Protein AF-A0A1I6AS48-F1 (afdb_monomer_lite)

Sequence (332 aa):
MEIRNELRDAVAAPVKLYGGSAPRLGAAYSPAFANLLAAFILQPPPTAVSDTVTDFYHQKTDAELLYFLEHPEQYQPSLVEAARRELQRRGKAPVVNTAPYQDTTTPRHEEVPTRSWGRMIALGLGLLVLGGGSYWLQQRSEAQQAELRAREEARRRLPPPKLTEVATSAIPNYDGVVTRMVTEQLNKVPASEKANPQHLRQFRLLSKLFWRAQTQSEYLINQAYEGDPSPSFADQTLVVRQTWDAWNQAAVYTYKFGPEMQERYTRMQKTASHQQHILDILPKLLPNRQFLQDDDMTTRTKEVQDLVGYLTPISPVTGQRYRRTLIKMKLI

Organism: Hymenobacter arizonensis (NCBI:txid1227077)

Foldseek 3Di:
DDDDDDDDDDPDDDDDPPPDDDDDDDDDDDPPVVVVVVPPPDDDDDDDPDVVLLVVLVPDDLVVLVVCCVCVVVDDVVNVVSSQVSCVVVVNHDPPPPDDDDDDDDDDDDDDDDDDDVPVVVVVVVVCCVVVVVVVVVVVVVVVVVVVVVVVVVVVPDDPPDPDPDPPPDQDDCQVLLVVLLVLLVVPDDPVQVVDVVLNVLLSVLSSLLSRLVLLLVVLVVCLVVLPQDPCSLVSLVVSLVSLVVNVVSLVDDGPGDPSSVLLNVLSVLLSVLSNVLSVCVVVCSVVNNCVVDPSSVVSQLSNLQSVCVSPQARSNPRHGRDHDPPVPPPD

Structure (mmCIF, N/CA/C/O backbone):
data_AF-A0A1I6AS48-F1
#
_entry.id   AF-A0A1I6AS48-F1
#
loop_
_atom_site.group_PDB
_atom_site.id
_atom_site.type_symbol
_atom_site.label_atom_id
_atom_site.label_alt_id
_atom_site.label_comp_id
_atom_site.label_asym_id
_atom_site.label_entity_id
_atom_site.label_seq_id
_atom_site.pdbx_PDB_ins_code
_atom_site.Cartn_x
_atom_site.Cartn_y
_atom_site.Cartn_z
_atom_site.occupancy
_atom_site.B_iso_or_equiv
_atom_site.auth_seq_id
_atom_site.auth_comp_id
_atom_site.auth_asym_id
_atom_site.auth_atom_id
_atom_site.pdbx_PDB_model_num
ATOM 1 N N . MET A 1 1 ? -6.052 31.706 58.634 1.00 48.59 1 MET A N 1
ATOM 2 C CA . MET A 1 1 ? -7.481 31.321 58.655 1.00 48.59 1 MET A CA 1
ATOM 3 C C . MET A 1 1 ? -8.242 32.604 58.371 1.00 48.59 1 MET A C 1
ATOM 5 O O . MET A 1 1 ? -7.864 33.587 58.989 1.00 48.59 1 MET A O 1
ATOM 9 N N . GLU A 1 2 ? -9.207 32.584 57.435 1.00 40.97 2 GLU A N 1
ATOM 10 C CA . GLU A 1 2 ? -9.824 33.760 56.756 1.00 40.97 2 GLU A CA 1
ATOM 11 C C . GLU A 1 2 ? -8.922 34.300 55.614 1.00 40.97 2 GLU A C 1
ATOM 13 O O . GLU A 1 2 ? -7.715 34.393 55.807 1.00 40.97 2 GLU A O 1
ATOM 18 N N . ILE A 1 3 ? -9.344 34.497 54.350 1.00 33.78 3 ILE A N 1
ATOM 19 C CA . ILE A 1 3 ? -10.429 35.315 53.744 1.00 33.78 3 ILE A CA 1
ATOM 20 C C . ILE A 1 3 ? -10.720 34.746 52.315 1.00 33.78 3 ILE A C 1
ATOM 22 O O . ILE A 1 3 ? -9.779 34.408 51.606 1.00 33.78 3 ILE A O 1
ATOM 26 N N . ARG A 1 4 ? -11.943 34.324 51.939 1.00 41.00 4 ARG A N 1
ATOM 27 C CA . ARG A 1 4 ? -13.006 34.992 51.126 1.00 41.00 4 ARG A CA 1
ATOM 28 C C . ARG A 1 4 ? -12.615 35.694 49.794 1.00 41.00 4 ARG A C 1
ATOM 30 O O . ARG A 1 4 ? -11.906 36.679 49.805 1.00 41.00 4 ARG A O 1
ATOM 37 N N . ASN A 1 5 ? -13.290 35.269 48.714 1.00 36.72 5 ASN A N 1
ATOM 38 C CA . ASN A 1 5 ? -13.801 36.048 47.564 1.00 36.72 5 ASN A CA 1
ATOM 39 C C . ASN A 1 5 ? -12.871 36.964 46.738 1.00 36.72 5 ASN A C 1
ATOM 41 O O . ASN A 1 5 ? -12.736 38.126 47.086 1.00 36.72 5 ASN A O 1
ATOM 45 N N . GLU A 1 6 ? -12.512 36.520 45.526 1.00 38.50 6 GLU A N 1
ATOM 46 C CA . GLU A 1 6 ? -12.547 37.313 44.274 1.00 38.50 6 GLU A CA 1
ATOM 47 C C . GLU A 1 6 ? -12.898 36.337 43.132 1.00 38.50 6 GLU A C 1
ATOM 49 O O . GLU A 1 6 ? -12.176 35.382 42.864 1.00 38.50 6 GLU A O 1
ATOM 54 N N . LEU A 1 7 ? -14.165 36.270 42.709 1.00 32.72 7 LEU A N 1
ATOM 55 C CA . LEU A 1 7 ? -14.720 36.997 41.559 1.00 32.72 7 LEU A CA 1
ATOM 56 C C . LEU A 1 7 ? -13.833 36.906 40.298 1.00 32.72 7 LEU A C 1
ATOM 58 O O . LEU A 1 7 ? -12.720 37.399 40.271 1.00 32.72 7 LEU A O 1
ATOM 62 N N . ARG A 1 8 ? -14.263 36.191 39.251 1.00 37.69 8 ARG A N 1
ATOM 63 C CA . ARG A 1 8 ? -15.330 36.631 38.328 1.00 37.69 8 ARG A CA 1
ATOM 64 C C . ARG A 1 8 ? -14.844 37.842 37.530 1.00 37.69 8 ARG A C 1
ATOM 66 O O . ARG A 1 8 ? -15.279 38.943 37.806 1.00 37.69 8 ARG A O 1
ATOM 73 N N . ASP A 1 9 ? -13.981 37.573 36.553 1.00 34.47 9 ASP A N 1
ATOM 74 C CA . ASP A 1 9 ? -13.825 38.355 35.325 1.00 34.47 9 ASP A CA 1
ATOM 75 C C . ASP A 1 9 ? -13.060 37.526 34.284 1.00 34.47 9 ASP A C 1
ATOM 77 O O . ASP A 1 9 ? -11.856 37.329 34.395 1.00 34.47 9 ASP A O 1
ATOM 81 N N . ALA A 1 10 ? -13.798 36.979 33.311 1.00 32.69 10 ALA A N 1
ATOM 82 C CA . ALA A 1 10 ? -13.375 36.774 31.916 1.00 32.69 10 ALA A CA 1
ATOM 83 C C . ALA A 1 10 ? -14.460 35.998 31.140 1.00 32.69 10 ALA A C 1
ATOM 85 O O . ALA A 1 10 ? -14.227 34.932 30.573 1.00 32.69 10 ALA A O 1
ATOM 86 N N . VAL A 1 11 ? -15.676 36.547 31.108 1.00 37.69 11 VAL A N 1
ATOM 87 C CA . VAL A 1 11 ? -16.615 36.314 30.005 1.00 37.69 11 VAL A CA 1
ATOM 88 C C . VAL A 1 11 ? -16.520 37.545 29.114 1.00 37.69 11 VAL A C 1
ATOM 90 O O . VAL A 1 11 ? -16.992 38.598 29.521 1.00 37.69 11 VAL A O 1
ATOM 93 N N . ALA A 1 12 ? -15.882 37.404 27.946 1.00 38.22 12 ALA A N 1
ATOM 94 C CA . ALA A 1 12 ? -16.214 38.068 26.675 1.00 38.22 12 ALA A CA 1
ATOM 95 C C . ALA A 1 12 ? -15.015 38.036 25.707 1.00 38.22 12 ALA A C 1
ATOM 97 O O . ALA A 1 12 ? -14.159 38.914 25.731 1.00 38.22 12 ALA A O 1
ATOM 98 N N . ALA A 1 13 ? -14.991 37.063 24.792 1.00 33.66 13 ALA A N 1
ATOM 99 C CA . ALA A 1 13 ? -14.368 37.241 23.481 1.00 33.66 13 ALA A CA 1
ATOM 100 C C . ALA A 1 13 ? -15.060 36.330 22.443 1.00 33.66 13 ALA A C 1
ATOM 102 O O . ALA A 1 13 ? -15.440 35.205 22.771 1.00 33.66 13 ALA A O 1
ATOM 103 N N . PRO A 1 14 ? -15.295 36.824 21.215 1.00 35.12 14 PRO A N 1
ATOM 104 C CA . PRO A 1 14 ? -16.311 36.302 20.305 1.00 35.12 14 PRO A CA 1
ATOM 105 C C . PRO A 1 14 ? -15.909 35.000 19.602 1.00 35.12 14 PRO A C 1
ATOM 107 O O . PRO A 1 14 ? -14.830 34.883 19.021 1.00 35.12 14 PRO A O 1
ATOM 110 N N . VAL A 1 15 ? -16.854 34.059 19.558 1.00 34.72 15 VAL A N 1
ATOM 111 C CA . VAL A 1 15 ? -16.832 32.898 18.662 1.00 34.72 15 VAL A CA 1
ATOM 112 C C . VAL A 1 15 ? -16.919 33.407 17.222 1.00 34.72 15 VAL A C 1
ATOM 114 O O . VAL A 1 15 ? -17.988 33.780 16.740 1.00 34.72 15 VAL A O 1
ATOM 117 N N . LYS A 1 16 ? -15.785 33.430 16.513 1.00 35.78 16 LYS A N 1
ATOM 118 C CA . LYS A 1 16 ? -15.782 33.530 15.051 1.00 35.78 16 LYS A CA 1
ATOM 119 C C . LYS A 1 16 ? -16.331 32.224 14.483 1.00 35.78 16 LYS A C 1
ATOM 121 O O . LYS A 1 16 ? -15.649 31.203 14.461 1.00 35.78 16 LYS A O 1
ATOM 126 N N . LEU A 1 17 ? -17.575 32.290 14.021 1.00 33.88 17 LEU A N 1
ATOM 127 C CA . LEU A 1 17 ? -18.182 31.325 13.115 1.00 33.88 17 LEU A CA 1
ATOM 128 C C . LEU A 1 17 ? -17.335 31.256 11.836 1.00 33.88 17 LEU A C 1
ATOM 130 O O . LEU A 1 17 ? -17.427 32.132 10.978 1.00 33.88 17 LEU A O 1
ATOM 134 N N . TYR A 1 18 ? -16.510 30.220 11.698 1.00 32.91 18 TYR A N 1
ATOM 135 C CA . TYR A 1 18 ? -16.028 29.813 10.384 1.00 32.91 18 TYR A CA 1
ATOM 136 C C . TYR A 1 18 ? -17.164 29.069 9.683 1.00 32.91 18 TYR A C 1
ATOM 138 O O . TYR A 1 18 ? -17.405 27.884 9.912 1.00 32.91 18 TYR A O 1
ATOM 146 N N . GLY A 1 19 ? -17.889 29.811 8.847 1.00 36.19 19 GLY A N 1
ATOM 147 C CA . GLY A 1 19 ? -18.741 29.256 7.810 1.00 36.19 19 GLY A CA 1
ATOM 148 C C . GLY A 1 19 ? -17.873 28.544 6.778 1.00 36.19 19 GLY A C 1
ATOM 149 O O . GLY A 1 19 ? -17.260 29.182 5.928 1.00 36.19 19 GLY A O 1
ATOM 150 N N . GLY A 1 20 ? -17.807 27.221 6.883 1.00 30.11 20 GLY A N 1
ATOM 151 C CA . GLY A 1 20 ? -17.312 26.328 5.844 1.00 30.11 20 GLY A CA 1
ATOM 152 C C . GLY A 1 20 ? -18.478 25.504 5.323 1.00 30.11 20 GLY A C 1
ATOM 153 O O . GLY A 1 20 ? -18.909 24.547 5.962 1.00 30.11 20 GLY A O 1
ATOM 154 N N . SER A 1 21 ? -19.023 25.924 4.190 1.00 32.88 21 SER A N 1
ATOM 155 C CA . SER A 1 21 ? -20.124 25.301 3.463 1.00 32.88 21 SER A CA 1
ATOM 156 C C . SER A 1 21 ? -19.779 23.852 3.097 1.00 32.88 21 SER A C 1
ATOM 158 O O . SER A 1 21 ? -18.989 23.608 2.190 1.00 32.88 21 SER A O 1
ATOM 160 N N . ALA A 1 22 ? -20.378 22.878 3.781 1.00 35.09 22 ALA A N 1
ATOM 161 C CA . ALA A 1 22 ? -20.357 21.488 3.340 1.00 35.09 22 ALA A CA 1
ATOM 162 C C . ALA A 1 22 ? -21.429 21.283 2.251 1.00 35.09 22 ALA A C 1
ATOM 164 O O . ALA A 1 22 ? -22.596 21.612 2.493 1.00 35.09 22 ALA A O 1
ATOM 165 N N . PRO A 1 23 ? -21.102 20.724 1.073 1.00 41.72 23 PRO A N 1
ATOM 166 C CA . PRO A 1 23 ? -22.126 20.285 0.140 1.00 41.72 23 PRO A CA 1
ATOM 167 C C . PRO A 1 23 ? -22.854 19.067 0.722 1.00 41.72 23 PRO A C 1
ATOM 169 O O . PRO A 1 23 ? -22.293 17.985 0.887 1.00 41.72 23 PRO A O 1
ATOM 172 N N . ARG A 1 24 ? -24.140 19.256 1.035 1.00 42.00 24 ARG A N 1
ATOM 173 C CA . ARG A 1 24 ? -25.097 18.168 1.247 1.00 42.00 24 ARG A CA 1
ATOM 174 C C . ARG A 1 24 ? -25.327 17.464 -0.089 1.00 42.00 24 ARG A C 1
ATOM 176 O O . ARG A 1 24 ? -26.064 17.973 -0.926 1.00 42.00 24 ARG A O 1
ATOM 183 N N . LEU A 1 25 ? -24.761 16.275 -0.254 1.00 39.06 25 LEU A N 1
ATOM 184 C CA . LEU A 1 25 ? -25.261 15.292 -1.210 1.00 39.06 25 LEU A CA 1
ATOM 185 C C . LEU A 1 25 ? -25.895 14.152 -0.419 1.00 39.06 25 LEU A C 1
ATOM 187 O O . LEU A 1 25 ? -25.220 13.287 0.133 1.00 39.06 25 LEU A O 1
ATOM 191 N N . GLY A 1 26 ? -27.223 14.204 -0.326 1.00 42.75 26 GLY A N 1
ATOM 192 C CA . GLY A 1 26 ? -28.025 13.048 0.035 1.00 42.75 26 GLY A CA 1
ATOM 193 C C . GLY A 1 26 ? -28.033 12.091 -1.148 1.00 42.75 26 GLY A C 1
ATOM 194 O O . GLY A 1 26 ? -28.678 12.366 -2.153 1.00 42.75 26 GLY A O 1
ATOM 195 N N . ALA A 1 27 ? -27.314 10.981 -1.028 1.00 37.94 27 ALA A N 1
ATOM 196 C CA . ALA A 1 27 ? -27.476 9.839 -1.912 1.00 37.94 27 ALA A CA 1
ATOM 197 C C . ALA A 1 27 ? -28.149 8.723 -1.113 1.00 37.94 27 ALA A C 1
ATOM 199 O O . ALA A 1 27 ? -27.656 8.290 -0.071 1.00 37.94 27 ALA A O 1
ATOM 200 N N . ALA A 1 28 ? -29.320 8.317 -1.593 1.00 39.31 28 ALA A N 1
ATOM 201 C CA . ALA A 1 28 ? -30.063 7.177 -1.094 1.00 39.31 28 ALA A CA 1
ATOM 202 C C . ALA A 1 28 ? -29.176 5.921 -1.118 1.00 39.31 28 ALA A C 1
ATOM 204 O O . ALA A 1 28 ? -28.566 5.589 -2.134 1.00 39.31 28 ALA A O 1
ATOM 205 N N . TYR A 1 29 ? -29.109 5.228 0.018 1.00 39.66 29 TYR A N 1
ATOM 206 C CA . TYR A 1 29 ? -28.449 3.934 0.148 1.00 39.66 29 TYR A CA 1
ATOM 207 C C . TYR A 1 29 ? -29.207 2.895 -0.690 1.00 39.66 29 TYR A C 1
ATOM 209 O O . TYR A 1 29 ? -30.309 2.489 -0.329 1.00 39.66 29 TYR A O 1
ATOM 217 N N . SER A 1 30 ? -28.616 2.460 -1.805 1.00 39.94 30 SER A N 1
ATOM 218 C CA . SER A 1 30 ? -29.091 1.299 -2.564 1.00 39.94 30 SER A CA 1
ATOM 219 C C . SER A 1 30 ? -28.430 0.019 -2.029 1.00 39.94 30 SER A C 1
ATOM 221 O O . SER A 1 30 ? -27.198 -0.035 -1.957 1.00 39.94 30 SER A O 1
ATOM 223 N N . PRO A 1 31 ? -29.193 -1.039 -1.692 1.00 42.31 31 PRO A N 1
ATOM 224 C CA . PRO A 1 31 ? -28.643 -2.320 -1.239 1.00 42.31 31 PRO A CA 1
ATOM 225 C C . PRO A 1 31 ? -27.868 -3.090 -2.329 1.00 42.31 31 PRO A C 1
ATOM 227 O O . PRO A 1 31 ? -27.240 -4.103 -2.028 1.00 42.31 31 PRO A O 1
ATOM 230 N N . ALA A 1 32 ? -27.835 -2.603 -3.576 1.00 40.94 32 ALA A N 1
ATOM 231 C CA . ALA A 1 32 ? -27.105 -3.235 -4.678 1.00 40.94 32 ALA A CA 1
ATOM 232 C C . ALA A 1 32 ? -25.565 -3.168 -4.542 1.00 40.94 32 ALA A C 1
ATOM 234 O O . ALA A 1 32 ? -24.858 -3.956 -5.167 1.00 40.94 32 ALA A O 1
ATOM 235 N N . PHE A 1 33 ? -25.021 -2.280 -3.699 1.00 45.84 33 PHE A N 1
ATOM 236 C CA . PHE A 1 33 ? -23.567 -2.085 -3.581 1.00 45.84 33 PHE A CA 1
ATOM 237 C C . PHE A 1 33 ? -22.845 -3.106 -2.688 1.00 45.84 33 PHE A C 1
ATOM 239 O O . PHE A 1 33 ? -21.629 -3.257 -2.801 1.00 45.84 33 PHE A O 1
ATOM 246 N N . ALA A 1 34 ? -23.568 -3.866 -1.859 1.00 46.25 34 ALA A N 1
ATOM 247 C CA . ALA A 1 34 ? -22.962 -4.938 -1.065 1.00 46.25 34 ALA A CA 1
ATOM 248 C C . ALA A 1 34 ? -22.478 -6.119 -1.934 1.00 46.25 34 ALA A C 1
ATOM 250 O O . ALA A 1 34 ? -21.526 -6.800 -1.560 1.00 46.25 34 ALA A O 1
ATOM 251 N N . ASN A 1 35 ? -23.066 -6.318 -3.121 1.00 40.56 35 ASN A N 1
ATOM 252 C CA . ASN A 1 35 ? -22.690 -7.400 -4.038 1.00 40.56 35 ASN A CA 1
ATOM 253 C C . ASN A 1 35 ? -21.506 -7.048 -4.961 1.00 40.56 35 ASN A C 1
ATOM 255 O O . ASN A 1 35 ? -20.838 -7.949 -5.465 1.00 40.56 35 ASN A O 1
ATOM 259 N N . LEU A 1 36 ? -21.175 -5.762 -5.138 1.00 41.03 36 LEU A N 1
ATOM 260 C CA . LEU A 1 36 ? -20.050 -5.333 -5.986 1.00 41.03 36 LEU A CA 1
ATOM 261 C C . LEU A 1 36 ? -18.675 -5.567 -5.341 1.00 41.03 36 LEU A C 1
ATOM 263 O O . LEU A 1 36 ? -17.699 -5.816 -6.043 1.00 41.03 36 LEU A O 1
ATOM 267 N N . LEU A 1 37 ? -18.599 -5.582 -4.007 1.00 44.16 37 LEU A N 1
ATOM 268 C CA . LEU A 1 37 ? -17.367 -5.905 -3.276 1.00 44.16 37 LEU A CA 1
ATOM 269 C C . LEU A 1 37 ? -17.007 -7.402 -3.320 1.00 44.16 37 LEU A C 1
ATOM 271 O O . LEU A 1 37 ? -15.848 -7.749 -3.105 1.00 44.16 37 LEU A O 1
ATOM 275 N N . ALA A 1 38 ? -17.964 -8.283 -3.638 1.00 41.16 38 ALA A N 1
ATOM 276 C CA . ALA A 1 38 ? -17.714 -9.714 -3.832 1.00 41.16 38 ALA A CA 1
ATOM 277 C C . ALA A 1 38 ? -17.289 -10.060 -5.275 1.00 41.16 38 ALA A C 1
ATOM 279 O O . ALA A 1 38 ? -16.542 -11.014 -5.476 1.00 41.16 38 ALA A O 1
ATOM 280 N N . ALA A 1 39 ? -17.708 -9.273 -6.273 1.00 40.59 39 ALA A N 1
ATOM 281 C CA . ALA A 1 39 ? -17.415 -9.536 -7.685 1.00 40.59 39 ALA A CA 1
ATOM 282 C C . ALA A 1 39 ? -16.007 -9.085 -8.135 1.00 40.59 39 ALA A C 1
ATOM 284 O O . ALA A 1 39 ? -15.480 -9.603 -9.114 1.00 40.59 39 ALA A O 1
ATOM 285 N N . PHE A 1 40 ? -15.360 -8.163 -7.414 1.00 42.19 40 PHE A N 1
ATOM 286 C CA . PHE A 1 40 ? -14.086 -7.562 -7.840 1.00 42.19 40 PHE A CA 1
ATOM 287 C C . PHE A 1 40 ? -12.832 -8.423 -7.559 1.00 42.19 40 PHE A C 1
ATOM 289 O O . PHE A 1 40 ? -11.726 -8.059 -7.943 1.00 42.19 40 PHE A O 1
ATOM 296 N N . ILE A 1 41 ? -12.969 -9.585 -6.906 1.00 44.47 41 ILE A N 1
ATOM 297 C CA . ILE A 1 41 ? -11.829 -10.456 -6.545 1.00 44.47 41 ILE A CA 1
ATOM 298 C C . ILE A 1 41 ? -11.442 -11.441 -7.678 1.00 44.47 41 ILE A C 1
ATOM 300 O O . ILE A 1 41 ? -10.463 -12.169 -7.548 1.00 44.47 41 ILE A O 1
ATOM 304 N N . LEU A 1 42 ? -12.137 -11.443 -8.824 1.00 39.41 42 LEU A N 1
ATOM 305 C CA . LEU A 1 42 ? -11.929 -12.446 -9.886 1.00 39.41 42 LEU A CA 1
ATOM 306 C C . LEU A 1 42 ? -11.764 -11.890 -11.312 1.00 39.41 42 LEU A C 1
ATOM 308 O O . LEU A 1 42 ? -12.138 -12.552 -12.277 1.00 39.41 42 LEU A O 1
ATOM 312 N N . GLN A 1 43 ? -11.164 -10.709 -11.476 1.00 41.28 43 GLN A N 1
ATOM 313 C CA . GLN A 1 43 ? -10.935 -10.138 -12.808 1.00 41.28 43 GLN A CA 1
ATOM 314 C C . GLN A 1 43 ? -9.448 -10.206 -13.218 1.00 41.28 43 GLN A C 1
ATOM 316 O O . GLN A 1 43 ? -8.617 -9.575 -12.564 1.00 41.28 43 GLN A O 1
ATOM 321 N N . PRO A 1 44 ? -9.080 -10.970 -14.268 1.00 45.09 44 PRO A N 1
ATOM 322 C CA . PRO A 1 44 ? -7.739 -10.920 -14.855 1.00 45.09 44 PRO A CA 1
ATOM 323 C C . PRO A 1 44 ? -7.520 -9.612 -15.654 1.00 45.09 44 PRO A C 1
ATOM 325 O O . PRO A 1 44 ? -8.496 -8.977 -16.064 1.00 45.09 44 PRO A O 1
ATOM 328 N N . PRO A 1 45 ? -6.257 -9.179 -15.858 1.00 48.44 45 PRO A N 1
ATOM 329 C CA . PRO A 1 45 ? -5.925 -7.864 -16.417 1.00 48.44 45 PRO A CA 1
ATOM 330 C C . PRO A 1 45 ? -6.231 -7.740 -17.926 1.00 48.44 45 PRO A C 1
ATOM 332 O O . PRO A 1 45 ? -6.343 -8.756 -18.614 1.00 48.44 45 PRO A O 1
ATOM 335 N N . PRO A 1 46 ? -6.333 -6.508 -18.470 1.00 55.41 46 PRO A N 1
ATOM 336 C CA . PRO A 1 46 ? -6.664 -6.277 -19.872 1.00 55.41 46 PRO A CA 1
ATOM 337 C C . PRO A 1 46 ? -5.410 -6.199 -20.757 1.00 55.41 46 PRO A C 1
ATOM 339 O O . PRO A 1 46 ? -4.539 -5.365 -20.518 1.00 55.41 46 PRO A O 1
ATOM 342 N N . THR A 1 47 ? -5.361 -6.971 -21.845 1.00 44.62 47 THR A N 1
ATOM 343 C CA . THR A 1 47 ? -4.505 -6.671 -23.007 1.00 44.62 47 THR A CA 1
ATOM 344 C C . THR A 1 47 ? -5.172 -7.069 -24.331 1.00 44.62 47 THR A C 1
ATOM 346 O O . THR A 1 47 ? -5.871 -8.071 -24.427 1.00 44.62 47 THR A O 1
ATOM 349 N N . ALA A 1 48 ? -4.914 -6.246 -25.355 1.00 38.78 48 ALA A N 1
ATOM 350 C CA . ALA A 1 48 ? -5.112 -6.467 -26.794 1.00 38.78 48 ALA A CA 1
ATOM 351 C C . ALA A 1 48 ? -6.556 -6.653 -27.308 1.00 38.78 48 ALA A C 1
ATOM 353 O O . ALA A 1 48 ? -7.061 -7.760 -27.486 1.00 38.78 48 ALA A O 1
ATOM 354 N N . VAL A 1 49 ? -7.197 -5.537 -27.664 1.00 50.62 49 VAL A N 1
ATOM 355 C CA . VAL A 1 49 ? -8.485 -5.509 -28.370 1.00 50.62 49 VAL A CA 1
ATOM 356 C C . VAL A 1 49 ? -8.243 -5.779 -29.857 1.00 50.62 49 VAL A C 1
ATOM 358 O O . VAL A 1 49 ? -7.968 -4.848 -30.605 1.00 50.62 49 VAL A O 1
ATOM 361 N N . SER A 1 50 ? -8.270 -7.049 -30.269 1.00 46.22 50 SER A N 1
ATOM 362 C CA . SER A 1 50 ? -8.790 -7.520 -31.574 1.00 46.22 50 SER A CA 1
ATO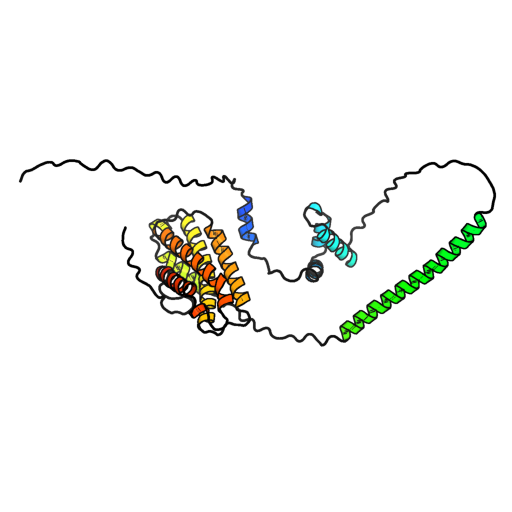M 363 C C . SER A 1 50 ? -8.664 -9.043 -31.719 1.00 46.22 50 SER A C 1
ATOM 365 O O . SER A 1 50 ? -9.594 -9.666 -32.220 1.00 46.22 50 SER A O 1
ATOM 367 N N . ASP A 1 51 ? -7.600 -9.663 -31.195 1.00 46.44 51 ASP A N 1
ATOM 368 C CA . ASP A 1 51 ? -7.436 -11.130 -31.253 1.00 46.44 51 ASP A CA 1
ATOM 369 C C . ASP A 1 51 ? -8.095 -11.852 -30.064 1.00 46.44 51 ASP A C 1
ATOM 371 O O . ASP A 1 51 ? -8.691 -12.917 -30.227 1.00 46.44 51 ASP A O 1
ATOM 375 N N . THR A 1 52 ? -8.113 -11.225 -28.882 1.00 53.31 52 THR A N 1
ATOM 376 C CA . THR A 1 52 ? -8.700 -11.794 -27.649 1.00 53.31 52 THR A CA 1
ATOM 377 C C . THR A 1 52 ? -10.214 -11.979 -27.711 1.00 53.31 52 THR A C 1
ATOM 379 O O . THR A 1 52 ? -10.766 -12.855 -27.049 1.00 53.31 52 THR A O 1
ATOM 382 N N . VAL A 1 53 ? -10.898 -11.179 -28.532 1.00 55.75 53 VAL A N 1
ATOM 383 C CA . VAL A 1 53 ? -12.351 -11.265 -28.709 1.00 55.75 53 VAL A CA 1
ATOM 384 C C . VAL A 1 53 ? -12.717 -12.566 -29.422 1.00 55.75 53 VAL A C 1
ATOM 386 O O . VAL A 1 53 ? -13.705 -13.189 -29.057 1.00 55.75 53 VAL A O 1
ATOM 389 N N . THR A 1 54 ? -11.903 -13.025 -30.377 1.00 58.97 54 THR A N 1
ATOM 390 C CA . THR A 1 54 ? -12.126 -14.301 -31.076 1.00 58.97 54 THR A CA 1
ATOM 391 C C . THR A 1 54 ? -11.844 -15.489 -30.150 1.00 58.97 54 THR A C 1
ATOM 393 O O . THR A 1 54 ? -12.650 -16.418 -30.079 1.00 58.97 54 THR A O 1
ATOM 396 N N . ASP A 1 55 ? -10.771 -15.410 -29.354 1.00 64.19 55 ASP A N 1
ATOM 397 C CA . ASP A 1 55 ? -10.431 -16.432 -28.351 1.00 64.19 55 ASP A CA 1
ATOM 398 C C . ASP A 1 55 ? -11.482 -16.558 -27.239 1.00 64.19 55 ASP A C 1
ATOM 400 O O . ASP A 1 55 ? -11.764 -17.667 -26.775 1.00 64.19 55 ASP A O 1
ATOM 404 N N . PHE A 1 56 ? -12.127 -15.454 -26.850 1.00 76.75 56 PHE A N 1
ATOM 405 C CA . PHE A 1 56 ? -13.190 -15.468 -25.844 1.00 76.75 56 PHE A CA 1
ATOM 406 C C . PHE A 1 56 ? -14.371 -16.367 -26.248 1.00 76.75 56 PHE A C 1
ATOM 408 O O . PHE A 1 56 ? -14.853 -17.144 -25.424 1.00 76.75 56 PHE A O 1
ATOM 415 N N . TYR A 1 57 ? -14.828 -16.323 -27.507 1.00 73.19 57 TYR A N 1
ATOM 416 C CA . TYR A 1 57 ? -15.975 -17.137 -27.948 1.00 73.19 57 TYR A CA 1
ATOM 417 C C . TYR A 1 57 ? -15.618 -18.602 -28.191 1.00 73.19 57 TYR A C 1
ATOM 419 O O . TYR A 1 57 ? -16.479 -19.470 -28.047 1.00 73.19 57 TYR A O 1
ATOM 427 N N . HIS A 1 58 ? -14.358 -18.909 -28.505 1.00 72.44 58 HIS A N 1
ATOM 428 C CA . HIS A 1 58 ? -13.905 -20.295 -28.634 1.00 72.44 58 HIS A CA 1
ATOM 429 C C . HIS A 1 58 ? -13.934 -21.051 -27.301 1.00 72.44 58 HIS A C 1
ATOM 431 O O . HIS A 1 58 ? -14.194 -22.253 -27.294 1.00 72.44 58 HIS A O 1
ATOM 437 N N . GLN A 1 59 ? -13.751 -20.348 -26.182 1.00 79.00 59 GLN A N 1
ATOM 438 C CA . GLN A 1 59 ? -13.789 -20.931 -24.838 1.00 79.00 59 GLN A CA 1
ATOM 439 C C . GLN A 1 59 ? -15.211 -21.065 -24.264 1.00 79.00 59 GLN A C 1
ATOM 441 O O . GLN A 1 59 ? -15.408 -21.793 -23.293 1.00 79.00 59 GLN A O 1
ATOM 446 N N . LYS A 1 60 ? -16.207 -20.384 -24.847 1.00 83.19 60 LYS A N 1
ATOM 447 C CA . LYS A 1 60 ? -17.605 -20.439 -24.393 1.00 83.19 60 LYS A CA 1
ATOM 448 C C . LYS A 1 60 ? -18.300 -21.721 -24.843 1.00 83.19 60 LYS A C 1
ATOM 450 O O . LYS A 1 60 ? -18.113 -22.198 -25.969 1.00 83.19 60 LYS A O 1
ATOM 455 N N . THR A 1 61 ? -19.126 -22.271 -23.960 1.00 87.38 61 THR A N 1
ATOM 456 C CA . THR A 1 61 ? -19.975 -23.433 -24.252 1.00 87.38 61 THR A CA 1
ATOM 457 C C . THR A 1 61 ? -21.143 -23.049 -25.164 1.00 87.38 61 THR A C 1
ATOM 459 O O . THR A 1 61 ? -21.541 -21.888 -25.231 1.00 87.38 61 THR A O 1
ATOM 462 N N . ASP A 1 62 ? -21.732 -24.023 -25.862 1.00 86.38 62 ASP A N 1
ATOM 463 C CA . ASP A 1 62 ? -22.836 -23.749 -26.797 1.00 86.38 62 ASP A CA 1
ATOM 464 C C . ASP A 1 62 ? -24.075 -23.167 -26.096 1.00 86.38 62 ASP A C 1
ATOM 466 O O . ASP A 1 62 ? -24.779 -22.345 -26.677 1.00 86.38 62 ASP A O 1
ATOM 470 N N . ALA A 1 63 ? -24.314 -23.554 -24.838 1.00 85.62 63 ALA A N 1
ATOM 471 C CA . ALA A 1 63 ? -25.400 -23.021 -24.019 1.00 85.62 63 ALA A CA 1
ATOM 472 C C . ALA A 1 63 ? -25.172 -21.545 -23.655 1.00 85.62 63 ALA A C 1
ATOM 474 O O . ALA A 1 63 ? -26.093 -20.739 -23.748 1.00 85.62 63 ALA A O 1
ATOM 475 N N . GLU A 1 64 ? -23.939 -21.164 -23.306 1.00 85.50 64 GLU A N 1
ATOM 476 C CA . GLU A 1 64 ? -23.595 -19.758 -23.059 1.00 85.50 64 GLU A CA 1
ATOM 477 C C . GLU A 1 64 ? -23.696 -18.920 -24.340 1.00 85.50 64 GLU A C 1
ATOM 479 O O . GLU A 1 64 ? -24.141 -17.776 -24.294 1.00 85.50 64 GLU A O 1
ATOM 484 N N . LEU A 1 65 ? -23.316 -19.484 -25.493 1.00 90.31 65 LEU A N 1
ATOM 485 C CA . LEU A 1 65 ? -23.449 -18.793 -26.775 1.00 90.31 65 LEU A CA 1
ATOM 486 C C . LEU A 1 65 ? -24.917 -18.571 -27.161 1.00 90.31 65 LEU A C 1
ATOM 488 O O . LEU A 1 65 ? -25.248 -17.502 -27.669 1.00 90.31 65 LEU A O 1
ATOM 492 N N . LEU A 1 66 ? -25.795 -19.543 -26.895 1.00 90.19 66 LEU A N 1
ATOM 493 C CA . LEU A 1 66 ? -27.242 -19.397 -27.093 1.00 90.19 66 LEU A CA 1
ATOM 494 C C . LEU A 1 66 ? -27.849 -18.355 -26.148 1.00 90.19 66 LEU A C 1
ATOM 496 O O . LEU A 1 66 ? -28.671 -17.557 -26.591 1.00 90.19 66 LEU A O 1
ATOM 500 N N . TYR A 1 67 ? -27.385 -18.283 -24.899 1.00 89.44 67 TYR A N 1
ATOM 501 C CA . TYR A 1 67 ? -27.856 -17.288 -23.932 1.00 89.44 67 TYR A CA 1
ATOM 502 C C . TYR A 1 67 ? -27.676 -15.844 -24.439 1.00 89.44 67 TYR A C 1
ATOM 504 O O . TYR A 1 67 ? -28.579 -15.019 -24.294 1.00 89.44 67 TYR A O 1
ATOM 512 N N . PHE A 1 68 ? -26.555 -15.547 -25.114 1.00 91.12 68 PHE A N 1
ATOM 513 C CA . PHE A 1 68 ? -26.327 -14.233 -25.736 1.00 91.12 68 PHE A CA 1
ATOM 514 C C . PHE A 1 68 ? -27.325 -13.907 -26.857 1.00 91.12 68 PHE A C 1
ATOM 516 O O . PHE A 1 68 ? -27.600 -12.734 -27.102 1.00 91.12 68 PHE A O 1
ATOM 523 N N . LEU A 1 69 ? -27.853 -14.920 -27.552 1.00 90.44 69 LEU A N 1
ATOM 524 C CA . LEU A 1 69 ? -28.863 -14.743 -28.600 1.00 90.44 69 LEU A CA 1
ATOM 525 C C . LEU A 1 69 ? -30.276 -14.593 -28.025 1.00 90.44 69 LEU A C 1
ATOM 527 O O . LEU A 1 69 ? -31.101 -13.934 -28.653 1.00 90.44 69 LEU A O 1
ATOM 531 N N . GLU A 1 70 ? -30.550 -15.199 -26.869 1.00 90.25 70 GLU A N 1
ATOM 532 C CA . GLU A 1 70 ? -31.851 -15.127 -26.193 1.00 90.25 70 GLU A CA 1
ATOM 533 C C . GLU A 1 70 ? -32.075 -13.792 -25.468 1.00 90.25 70 GLU A C 1
ATOM 535 O O . GLU A 1 70 ? -33.219 -13.368 -25.342 1.00 90.25 70 GLU A O 1
ATOM 540 N N . HIS A 1 71 ? -31.001 -13.119 -25.035 1.00 86.69 71 HIS A N 1
ATOM 541 C CA . HIS A 1 71 ? -31.065 -11.878 -24.244 1.00 86.69 71 HIS A CA 1
ATOM 542 C C . HIS A 1 71 ? -30.261 -10.729 -24.892 1.00 86.69 71 HIS A C 1
ATOM 544 O O . HIS A 1 71 ? -29.380 -10.146 -24.248 1.00 86.69 71 HIS A O 1
ATOM 550 N N . PRO A 1 72 ? -30.481 -10.405 -26.183 1.00 89.62 72 PRO A N 1
ATOM 551 C CA . PRO A 1 72 ? -29.642 -9.464 -26.926 1.00 89.62 72 PRO A CA 1
ATOM 552 C C . PRO A 1 72 ? -29.661 -8.038 -26.354 1.00 89.62 72 PRO A C 1
ATOM 554 O O . PRO A 1 72 ? -28.710 -7.289 -26.557 1.00 89.62 72 PRO A O 1
ATOM 557 N N . GLU A 1 73 ? -30.709 -7.661 -25.622 1.00 85.38 73 GLU A N 1
ATOM 558 C CA . GLU A 1 73 ? -30.856 -6.359 -24.966 1.00 85.38 73 GLU A CA 1
ATOM 559 C C . GLU A 1 73 ? -29.874 -6.133 -23.807 1.00 85.38 73 GLU A C 1
ATOM 561 O O . GLU A 1 73 ? -29.626 -4.991 -23.420 1.00 85.38 73 GLU A O 1
ATOM 566 N N . GLN A 1 74 ? -29.300 -7.208 -23.259 1.00 87.81 74 GLN A N 1
ATOM 567 C CA . GLN A 1 74 ? -28.378 -7.153 -22.118 1.00 87.81 74 GLN A CA 1
ATOM 568 C C . GLN A 1 74 ? -26.911 -7.039 -22.549 1.00 87.81 74 GLN A C 1
ATOM 570 O O . GLN A 1 74 ? -26.026 -6.847 -21.711 1.00 87.81 74 GLN A O 1
ATOM 575 N N . TYR A 1 75 ? -26.641 -7.152 -23.851 1.00 87.62 75 TYR A N 1
ATOM 576 C CA . TYR A 1 75 ? -25.298 -7.270 -24.403 1.00 87.62 75 TYR A CA 1
ATOM 577 C C . TYR A 1 75 ? -25.045 -6.255 -25.516 1.00 87.62 75 TYR A C 1
ATOM 579 O O . TYR A 1 75 ? -25.958 -5.702 -26.122 1.00 87.62 75 TYR A O 1
ATOM 587 N N . GLN A 1 76 ? -23.768 -6.000 -25.810 1.00 85.19 76 GLN A N 1
ATOM 588 C CA . GLN A 1 76 ? -23.422 -5.168 -26.960 1.00 85.19 76 GLN A CA 1
ATOM 589 C C . GLN A 1 76 ? -23.779 -5.894 -28.272 1.00 85.19 76 GLN A C 1
ATOM 591 O O . GLN A 1 76 ? -23.519 -7.096 -28.377 1.00 85.19 76 GLN A O 1
ATOM 596 N N . PRO A 1 77 ? -24.284 -5.192 -29.307 1.00 80.31 77 PRO A N 1
ATOM 597 C CA . PRO A 1 77 ? -24.665 -5.814 -30.581 1.00 80.31 77 PRO A CA 1
ATOM 598 C C . PRO A 1 77 ? -23.536 -6.625 -31.233 1.00 80.31 77 PRO A C 1
ATOM 600 O O . PRO A 1 77 ? -23.760 -7.719 -31.748 1.00 80.31 77 PRO A O 1
ATOM 603 N N . SER A 1 78 ? -22.298 -6.134 -31.128 1.00 80.62 78 SER A N 1
ATOM 604 C CA . SER A 1 78 ? -21.097 -6.810 -31.630 1.00 80.62 78 SER A CA 1
ATOM 605 C C . SER A 1 78 ? -20.838 -8.166 -30.958 1.00 80.62 78 SER A C 1
ATOM 607 O O . SER A 1 78 ? -20.317 -9.081 -31.600 1.00 80.62 78 SER A O 1
ATOM 609 N N . LEU A 1 79 ? -21.232 -8.320 -29.689 1.00 83.69 79 LEU A N 1
ATOM 610 C CA . LEU A 1 79 ? -21.084 -9.553 -28.914 1.00 83.69 79 LEU A CA 1
ATOM 611 C C . LEU A 1 79 ? -22.098 -10.611 -29.357 1.00 83.69 79 LEU A C 1
ATOM 613 O O . LEU A 1 79 ? -21.743 -11.770 -29.574 1.00 83.69 79 LEU A O 1
ATOM 617 N N . VAL A 1 80 ? -23.340 -10.186 -29.587 1.00 88.12 80 VAL A N 1
ATOM 618 C CA . VAL A 1 80 ? -24.414 -11.043 -30.108 1.00 88.12 80 VAL A CA 1
ATOM 619 C C . VAL A 1 80 ? -24.082 -11.530 -31.525 1.00 88.12 80 VAL A C 1
ATOM 621 O O . VAL A 1 80 ? -24.268 -12.704 -31.849 1.00 88.12 80 VAL A O 1
ATOM 624 N N . GLU A 1 81 ? -23.527 -10.663 -32.375 1.00 87.12 81 GLU A N 1
ATOM 625 C CA . GLU A 1 81 ? -23.096 -11.032 -33.729 1.00 87.12 81 GLU A CA 1
ATOM 626 C C . GLU A 1 81 ? -21.909 -12.002 -33.747 1.00 87.12 81 GLU A C 1
ATOM 628 O O . GLU A 1 81 ? -21.846 -12.898 -34.595 1.00 87.12 81 GLU A O 1
ATOM 633 N N . ALA A 1 82 ? -20.951 -11.841 -32.833 1.00 84.88 82 ALA A N 1
ATOM 634 C CA . ALA A 1 82 ? -19.827 -12.762 -32.703 1.00 84.88 82 ALA A CA 1
ATOM 635 C C . ALA A 1 82 ? -20.276 -14.136 -32.171 1.00 84.88 82 ALA A C 1
ATOM 637 O O . ALA A 1 82 ? -19.901 -15.158 -32.750 1.00 84.88 82 ALA A O 1
ATOM 638 N N . ALA A 1 83 ? -21.161 -14.170 -31.169 1.00 87.25 83 ALA A N 1
ATOM 639 C CA . ALA A 1 83 ? -21.766 -15.408 -30.675 1.00 87.25 83 ALA A CA 1
ATOM 640 C C . ALA A 1 83 ? -22.570 -16.136 -31.769 1.00 87.25 83 ALA A C 1
ATOM 642 O O . ALA A 1 83 ? -22.454 -17.354 -31.924 1.00 87.25 83 ALA A O 1
ATOM 643 N N . ARG A 1 84 ? -23.318 -15.391 -32.599 1.00 88.94 84 ARG A N 1
ATOM 644 C CA . ARG A 1 84 ? -24.051 -15.946 -33.749 1.00 88.94 84 ARG A CA 1
ATOM 645 C C . ARG A 1 84 ? -23.110 -16.593 -34.766 1.00 88.94 84 ARG A C 1
ATOM 647 O O . ARG A 1 84 ? -23.383 -17.704 -35.218 1.00 88.94 84 ARG A O 1
ATOM 654 N N . ARG A 1 85 ? -22.004 -15.927 -35.114 1.00 87.06 85 ARG A N 1
ATOM 655 C CA . ARG A 1 85 ? -20.991 -16.469 -36.038 1.00 87.06 85 ARG A CA 1
ATOM 656 C C . ARG A 1 85 ? -20.331 -17.729 -35.487 1.00 87.06 85 ARG A C 1
ATOM 658 O O . ARG A 1 85 ? -20.118 -18.680 -36.235 1.00 87.06 85 ARG A O 1
ATOM 665 N N . GLU A 1 86 ? -20.060 -17.767 -34.187 1.00 88.62 86 GLU A N 1
ATOM 666 C CA . GLU A 1 86 ? -19.471 -18.940 -33.545 1.00 88.62 86 GLU A CA 1
ATOM 667 C C . GLU A 1 86 ? -20.453 -20.124 -33.491 1.00 88.62 86 GLU A C 1
ATOM 669 O O . GLU A 1 86 ? -20.070 -21.247 -33.818 1.00 88.62 86 GLU A O 1
ATOM 674 N N . LEU A 1 87 ? -21.739 -19.895 -33.196 1.00 89.00 87 LEU A N 1
ATOM 675 C CA . LEU A 1 87 ? -22.773 -20.938 -33.291 1.00 89.00 87 LEU A CA 1
ATOM 676 C C . LEU A 1 87 ? -22.964 -21.446 -34.726 1.00 89.00 87 LEU A C 1
ATOM 678 O O . LEU A 1 87 ? -23.158 -22.647 -34.927 1.00 89.00 87 LEU A O 1
ATOM 682 N N . GLN A 1 88 ? -22.874 -20.563 -35.727 1.00 88.00 88 GLN A N 1
ATOM 683 C CA . GLN A 1 88 ? -22.895 -20.951 -37.143 1.00 88.00 88 GLN A CA 1
ATOM 684 C C . GLN A 1 88 ? -21.688 -21.822 -37.496 1.00 88.00 88 GLN A C 1
ATOM 686 O O . GLN A 1 88 ? -21.860 -22.876 -38.106 1.00 88.00 88 GLN A O 1
ATOM 691 N N . ARG A 1 89 ? -20.486 -21.442 -37.045 1.00 85.75 89 ARG A N 1
ATOM 692 C CA . ARG A 1 89 ? -19.258 -22.234 -37.224 1.00 85.75 89 ARG A CA 1
ATOM 693 C C . ARG A 1 89 ? -19.373 -23.624 -36.595 1.00 85.75 89 ARG A C 1
ATOM 695 O O . ARG A 1 89 ? -18.853 -24.588 -37.148 1.00 85.75 89 ARG A O 1
ATOM 702 N N . ARG A 1 90 ? -20.074 -23.733 -35.463 1.00 85.31 90 ARG A N 1
ATOM 703 C CA . ARG A 1 90 ? -20.322 -24.995 -34.745 1.00 85.31 90 ARG A CA 1
ATOM 704 C C . ARG A 1 90 ? -21.523 -25.791 -35.271 1.00 85.31 90 ARG A C 1
ATOM 706 O O . ARG A 1 90 ? -21.814 -26.855 -34.734 1.00 85.31 90 ARG A O 1
ATOM 713 N N . GLY A 1 91 ? -22.234 -25.297 -36.288 1.00 83.69 91 GLY A N 1
ATOM 714 C CA . GLY A 1 91 ? -23.416 -25.962 -36.848 1.00 83.69 91 GLY A CA 1
ATOM 715 C C . GLY A 1 91 ? -24.631 -25.995 -35.912 1.00 83.69 91 GLY A C 1
ATOM 716 O O . GLY A 1 91 ? -25.529 -26.806 -36.114 1.00 83.69 91 GLY A O 1
ATOM 717 N N . LYS A 1 92 ? -24.665 -25.134 -34.885 1.00 77.56 92 LYS A N 1
ATOM 718 C CA . LYS A 1 92 ? -25.737 -25.057 -33.871 1.00 77.56 92 LYS A CA 1
ATOM 719 C C . LYS A 1 92 ? -26.528 -23.748 -33.916 1.00 77.56 92 LYS A C 1
ATOM 721 O O . LYS A 1 92 ? -27.251 -23.428 -32.977 1.00 77.56 92 LYS A O 1
ATOM 726 N N . ALA A 1 93 ? -26.382 -22.967 -34.984 1.00 70.06 93 ALA A N 1
ATOM 727 C CA . ALA A 1 93 ? -27.126 -21.726 -35.130 1.00 70.06 93 ALA A CA 1
ATOM 728 C C . ALA A 1 93 ? -28.634 -21.998 -35.264 1.00 70.06 93 ALA A C 1
ATOM 730 O O . ALA A 1 93 ? -29.024 -22.818 -36.101 1.00 70.06 93 ALA A O 1
ATOM 731 N N . PRO A 1 94 ? -29.492 -21.294 -34.503 1.00 61.53 94 PRO A N 1
ATOM 732 C CA . PRO A 1 94 ? -30.921 -21.318 -34.758 1.00 61.53 94 PRO A CA 1
ATOM 733 C C . PRO A 1 94 ? -31.187 -20.742 -36.154 1.00 61.53 94 PRO A C 1
ATOM 735 O O . PRO A 1 94 ? -30.708 -19.659 -36.502 1.00 61.53 94 PRO A O 1
ATOM 738 N N . VAL A 1 95 ? -31.930 -21.491 -36.970 1.00 51.62 95 VAL A N 1
ATOM 739 C CA . VAL A 1 95 ? -32.394 -21.049 -38.288 1.00 51.62 95 VAL A CA 1
ATOM 740 C C . VAL A 1 95 ? -33.397 -19.924 -38.061 1.00 51.62 95 VAL A C 1
ATOM 742 O O . VAL A 1 95 ? -34.564 -20.162 -37.757 1.00 51.62 95 VAL A O 1
ATOM 745 N N . VAL A 1 96 ? -32.942 -18.679 -38.172 1.00 51.97 96 VAL A N 1
ATOM 746 C CA . VAL A 1 96 ? -33.849 -17.535 -38.223 1.00 51.97 96 VAL A CA 1
ATOM 747 C C . VAL A 1 96 ? -34.447 -17.511 -39.626 1.00 51.97 96 VAL A C 1
ATOM 749 O O . VAL A 1 96 ? -33.796 -17.095 -40.582 1.00 51.97 96 VAL A O 1
ATOM 752 N N . ASN A 1 97 ? -35.689 -17.980 -39.748 1.00 43.81 97 ASN A N 1
ATOM 753 C CA . ASN A 1 97 ? -36.526 -17.733 -40.916 1.00 43.81 97 ASN A CA 1
ATOM 754 C C . ASN A 1 97 ? -36.843 -16.234 -40.975 1.00 43.81 97 ASN A C 1
ATOM 756 O O . ASN A 1 97 ? -37.855 -15.777 -40.447 1.00 43.81 97 ASN A O 1
ATOM 760 N N . THR A 1 98 ? -35.984 -15.447 -41.615 1.00 41.88 98 THR A N 1
ATOM 761 C CA . THR A 1 98 ? -36.377 -14.115 -42.074 1.00 41.88 98 THR A CA 1
ATOM 762 C C . THR A 1 98 ? -37.270 -14.290 -43.295 1.00 41.88 98 THR A C 1
ATOM 764 O O . THR A 1 98 ? -36.784 -14.514 -44.404 1.00 41.88 98 THR A O 1
ATOM 767 N N . ALA A 1 99 ? -38.583 -14.220 -43.083 1.00 37.44 99 ALA A N 1
ATOM 768 C CA . ALA A 1 99 ? -39.531 -13.994 -44.163 1.00 37.44 99 ALA A CA 1
ATOM 769 C C . ALA A 1 99 ? -39.182 -12.661 -44.860 1.00 37.44 99 ALA A C 1
ATOM 771 O O . ALA A 1 99 ? -38.916 -11.673 -44.169 1.00 37.44 99 ALA A O 1
ATOM 772 N N . PRO A 1 100 ? -39.151 -12.607 -46.202 1.00 40.12 100 PRO A N 1
ATOM 773 C CA . PRO A 1 100 ? -38.907 -11.368 -46.918 1.00 40.12 100 PRO A CA 1
ATOM 774 C C . PRO A 1 100 ? -40.120 -10.450 -46.767 1.00 40.12 100 PRO A C 1
ATOM 776 O O . PRO A 1 100 ? -41.216 -10.754 -47.235 1.00 40.12 100 PRO A O 1
ATOM 779 N N . TYR A 1 101 ? -39.903 -9.315 -46.112 1.00 32.00 101 TYR A N 1
ATOM 780 C CA . TYR A 1 101 ? -40.837 -8.204 -46.114 1.00 32.00 101 TYR A CA 1
ATOM 781 C C . TYR A 1 101 ? -40.819 -7.590 -47.520 1.00 32.00 101 TYR A C 1
ATOM 783 O O . TYR A 1 101 ? -39.875 -6.901 -47.910 1.00 32.00 101 TYR A O 1
ATOM 791 N N . GLN A 1 102 ? -41.827 -7.944 -48.317 1.00 42.38 102 GLN A N 1
ATOM 792 C CA . GLN A 1 102 ? -42.189 -7.198 -49.509 1.00 42.38 102 GLN A CA 1
ATOM 793 C C . GLN A 1 102 ? -42.813 -5.889 -49.043 1.00 42.38 102 GLN A C 1
ATOM 795 O O . GLN A 1 102 ? -43.846 -5.925 -48.386 1.00 42.38 102 GLN A O 1
ATOM 800 N N . ASP A 1 103 ? -42.229 -4.760 -49.432 1.00 37.00 103 ASP A N 1
ATOM 801 C CA . ASP A 1 103 ? -43.016 -3.545 -49.585 1.00 37.00 103 ASP A CA 1
ATOM 802 C C . ASP A 1 103 ? -42.757 -2.924 -50.960 1.00 37.00 103 ASP A C 1
ATOM 804 O O . ASP A 1 103 ? -41.738 -2.309 -51.274 1.00 37.00 103 ASP A O 1
ATOM 808 N N . THR A 1 104 ? -43.735 -3.219 -51.807 1.00 44.84 104 THR A N 1
ATOM 809 C CA . THR A 1 104 ? -44.276 -2.444 -52.915 1.00 44.84 104 THR A CA 1
ATOM 810 C C . THR A 1 104 ? -44.122 -0.931 -52.761 1.00 44.84 104 THR A C 1
ATOM 812 O O . THR A 1 104 ? -44.703 -0.328 -51.866 1.00 44.84 104 THR A O 1
ATOM 815 N N . THR A 1 105 ? -43.498 -0.275 -53.742 1.00 39.53 105 THR A N 1
ATOM 816 C CA . THR A 1 105 ? -43.967 1.035 -54.221 1.00 39.53 105 THR A CA 1
ATOM 817 C C . THR A 1 105 ? -43.653 1.182 -55.709 1.00 39.53 105 THR A C 1
ATOM 819 O O . THR A 1 105 ? -42.538 1.481 -56.121 1.00 39.53 105 THR A O 1
ATOM 822 N N . THR A 1 106 ? -44.673 0.944 -56.526 1.00 47.03 106 THR A N 1
ATOM 823 C CA . THR A 1 106 ? -44.764 1.365 -57.927 1.00 47.03 106 THR A CA 1
ATOM 824 C C . THR A 1 106 ? -44.957 2.879 -58.030 1.00 47.03 106 THR A C 1
ATOM 826 O O . THR A 1 106 ? -45.848 3.403 -57.359 1.00 47.03 106 THR A O 1
ATOM 829 N N . PRO A 1 107 ? -44.309 3.547 -58.997 1.00 41.34 107 PRO A N 1
ATOM 830 C CA . PRO A 1 107 ? -44.930 4.649 -59.703 1.00 41.34 107 PRO A CA 1
ATOM 831 C C . PRO A 1 107 ? -45.218 4.251 -61.154 1.00 41.34 107 PRO A C 1
ATOM 833 O O . PRO A 1 107 ? -44.340 3.996 -61.973 1.00 41.34 107 PRO A O 1
ATOM 836 N N . ARG A 1 108 ? -46.523 4.192 -61.404 1.00 46.91 108 ARG A N 1
ATOM 837 C CA . ARG A 1 108 ? -47.242 4.466 -62.647 1.00 46.91 108 ARG A CA 1
ATOM 838 C C . ARG A 1 108 ? -46.441 5.323 -63.641 1.00 46.91 108 ARG A C 1
ATOM 840 O O . ARG A 1 108 ? -46.156 6.478 -63.345 1.00 46.91 108 ARG A O 1
ATOM 847 N N . HIS A 1 109 ? -46.197 4.789 -64.837 1.00 38.03 109 HIS A N 1
ATOM 848 C CA . HIS A 1 109 ? -45.922 5.587 -66.030 1.00 38.03 109 HIS A CA 1
ATOM 849 C C . HIS A 1 109 ? -46.773 5.108 -67.207 1.00 38.03 109 HIS A C 1
ATOM 851 O O . HIS A 1 109 ? -47.028 3.917 -67.371 1.00 38.03 109 HIS A O 1
ATOM 857 N N . GLU A 1 110 ? -47.263 6.101 -67.939 1.00 40.47 110 GLU A N 1
ATOM 858 C CA . GLU A 1 110 ? -48.246 6.065 -69.014 1.00 40.47 110 GLU A CA 1
ATOM 859 C C . GLU A 1 110 ? -47.857 5.162 -70.188 1.00 40.47 110 GLU A C 1
ATOM 861 O O . GLU A 1 110 ? -46.714 5.142 -70.645 1.00 40.47 110 GLU A O 1
ATOM 866 N N . GLU A 1 111 ? -48.859 4.464 -70.722 1.00 44.28 111 GLU A N 1
ATOM 867 C CA . GLU A 1 111 ? -48.817 3.889 -72.061 1.00 44.28 111 GLU A CA 1
ATOM 868 C C . GLU A 1 111 ? -48.858 5.002 -73.111 1.00 44.28 111 GLU A C 1
ATOM 870 O O . GLU A 1 111 ? -49.832 5.748 -73.199 1.00 44.28 111 GLU A O 1
ATOM 875 N N . VAL A 1 112 ? -47.849 5.038 -73.983 1.00 46.12 112 VAL A N 1
ATOM 876 C CA . VAL A 1 112 ? -47.983 5.574 -75.343 1.00 46.12 112 VAL A CA 1
ATOM 877 C C . VAL A 1 112 ? -47.289 4.589 -76.294 1.00 46.12 112 VAL A C 1
ATOM 879 O O . VAL A 1 112 ? -46.173 4.145 -76.013 1.00 46.12 112 VAL A O 1
ATOM 882 N N . PRO A 1 113 ? -47.941 4.172 -77.393 1.00 61.34 113 PRO A N 1
ATOM 883 C CA . PRO A 1 113 ? -47.517 3.016 -78.171 1.00 61.34 113 PRO A CA 1
ATOM 884 C C . PRO A 1 113 ? -46.409 3.396 -79.158 1.00 61.34 113 PRO A C 1
ATOM 886 O O . PRO A 1 113 ? -46.413 4.507 -79.678 1.00 61.34 113 PRO A O 1
ATOM 889 N N . THR A 1 114 ? -45.502 2.463 -79.481 1.00 42.91 114 THR A N 1
ATOM 890 C CA . THR A 1 114 ? -45.119 2.088 -80.865 1.00 42.91 114 THR A CA 1
ATOM 891 C C . THR A 1 114 ? -43.824 1.250 -80.951 1.00 42.91 114 THR A C 1
ATOM 893 O O . THR A 1 114 ? -42.797 1.553 -80.361 1.00 42.91 114 THR A O 1
ATOM 896 N N . ARG A 1 115 ? -43.889 0.222 -81.814 1.00 49.94 115 ARG A N 1
ATOM 897 C CA . ARG A 1 115 ? -42.810 -0.329 -82.669 1.00 49.94 115 ARG A CA 1
ATOM 898 C C . ARG A 1 115 ? -41.669 -1.175 -82.056 1.00 49.94 115 ARG A C 1
ATOM 900 O O . ARG A 1 115 ? -40.561 -0.730 -81.792 1.00 49.94 115 ARG A O 1
ATOM 907 N N . SER A 1 116 ? -41.956 -2.476 -81.973 1.00 51.91 116 SER A N 1
ATOM 908 C CA . SER A 1 116 ? -41.167 -3.676 -82.349 1.00 51.91 116 SER A CA 1
ATOM 909 C C . SER A 1 116 ? -39.659 -3.612 -82.731 1.00 51.91 116 SER A C 1
ATOM 911 O O . SER A 1 116 ? -39.268 -4.302 -83.671 1.00 51.91 116 SER A O 1
ATOM 913 N N . TRP A 1 117 ? -38.781 -2.886 -82.023 1.00 44.66 117 TRP A N 1
ATOM 914 C CA . TRP A 1 117 ? -37.310 -3.006 -82.211 1.00 44.66 117 TRP A CA 1
ATOM 915 C C . TRP A 1 117 ? -36.525 -3.374 -80.927 1.00 44.66 117 TRP A C 1
ATOM 917 O O . TRP A 1 117 ? -35.410 -3.886 -80.994 1.00 44.66 117 TRP A O 1
ATOM 927 N N . GLY A 1 118 ? -37.116 -3.242 -79.733 1.00 49.56 118 GLY A N 1
ATOM 928 C CA . GLY A 1 118 ? -36.410 -3.449 -78.452 1.00 49.56 118 GLY A CA 1
ATOM 929 C C . GLY A 1 118 ? -36.023 -4.896 -78.091 1.00 49.56 118 GLY A C 1
ATOM 930 O O . GLY A 1 118 ? -35.137 -5.104 -77.266 1.00 49.56 118 GLY A O 1
ATOM 931 N N . ARG A 1 119 ? -36.630 -5.917 -78.715 1.00 52.78 119 ARG A N 1
ATOM 932 C CA . ARG A 1 119 ? -36.363 -7.333 -78.373 1.00 52.78 119 ARG A CA 1
ATOM 933 C C . ARG A 1 119 ? -34.974 -7.827 -78.801 1.00 52.78 119 ARG A C 1
ATOM 935 O O . ARG A 1 119 ? -34.425 -8.699 -78.138 1.00 52.78 119 ARG A O 1
ATOM 942 N N . MET A 1 120 ? -34.386 -7.255 -79.853 1.00 53.16 120 MET A N 1
ATOM 943 C CA . MET A 1 120 ? -33.045 -7.641 -80.327 1.00 53.16 120 MET A CA 1
ATOM 944 C C . MET A 1 120 ? -31.925 -7.034 -79.463 1.00 53.16 120 MET A C 1
ATOM 946 O O . MET A 1 120 ? -30.908 -7.679 -79.228 1.00 53.16 120 MET A O 1
ATOM 950 N N . ILE A 1 121 ? -32.126 -5.825 -78.924 1.00 56.78 121 ILE A N 1
ATOM 951 C CA . ILE A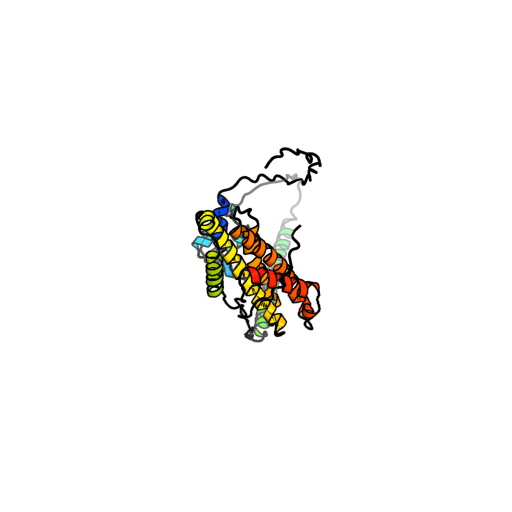 1 121 ? -31.135 -5.146 -78.070 1.00 56.78 121 ILE A CA 1
ATOM 952 C C . ILE A 1 121 ? -31.095 -5.777 -76.667 1.00 56.78 121 ILE A C 1
ATOM 954 O O . ILE A 1 121 ? -30.017 -5.954 -76.102 1.00 56.78 121 ILE A O 1
ATOM 958 N N . ALA A 1 122 ? -32.244 -6.208 -76.135 1.00 56.31 122 ALA A N 1
ATOM 959 C CA . ALA A 1 122 ? -32.320 -6.888 -74.839 1.00 56.31 122 ALA A CA 1
ATOM 960 C C . ALA A 1 122 ? -31.579 -8.244 -74.819 1.00 56.31 122 ALA A C 1
ATOM 962 O O . ALA A 1 122 ? -30.949 -8.587 -73.820 1.00 56.31 122 ALA A O 1
ATOM 963 N N . LEU A 1 123 ? -31.596 -8.989 -75.932 1.00 57.72 123 LEU A N 1
ATOM 964 C CA . LEU A 1 123 ? -30.867 -10.259 -76.062 1.00 57.72 123 LEU A CA 1
ATOM 965 C C . LEU A 1 123 ? -29.346 -10.059 -76.179 1.00 57.72 123 LEU A C 1
ATOM 967 O O . LEU A 1 123 ? -28.588 -10.825 -75.587 1.00 57.72 123 LEU A O 1
ATOM 971 N N . GLY A 1 124 ? -28.892 -9.005 -76.868 1.00 56.47 124 GLY A N 1
ATOM 972 C CA . GLY A 1 124 ? -27.466 -8.668 -76.968 1.00 56.47 124 GLY A CA 1
ATOM 973 C C . GLY A 1 124 ? -26.854 -8.192 -75.644 1.00 56.47 124 GLY A C 1
ATOM 974 O O . GLY A 1 124 ? -25.761 -8.622 -75.278 1.00 56.47 124 GLY A O 1
ATOM 975 N N . LEU A 1 125 ? -27.575 -7.361 -74.881 1.00 57.47 125 LEU A N 1
ATOM 976 C CA . LEU A 1 125 ? -27.123 -6.891 -73.563 1.00 57.47 125 LEU A CA 1
ATOM 977 C C . LEU A 1 125 ? -27.131 -8.004 -72.505 1.00 57.47 125 LEU A C 1
ATOM 979 O O . LEU A 1 125 ? -26.217 -8.063 -71.685 1.00 57.47 125 LEU A O 1
ATOM 983 N N . GLY A 1 126 ? -28.106 -8.919 -72.549 1.00 57.66 126 GLY A N 1
ATOM 984 C CA . GLY A 1 126 ? -28.157 -10.064 -71.634 1.00 57.66 126 GLY A CA 1
ATOM 985 C C . GLY A 1 126 ? -26.936 -10.981 -71.757 1.00 57.66 126 GLY A C 1
ATOM 986 O O . GLY A 1 126 ? -26.368 -11.392 -70.746 1.00 57.66 126 GLY A O 1
ATOM 987 N N . LEU A 1 127 ? -26.474 -11.242 -72.984 1.00 59.00 127 LEU A N 1
ATOM 988 C CA . LEU A 1 127 ? -25.304 -12.092 -73.240 1.00 59.00 127 LEU A CA 1
ATOM 989 C C . LEU A 1 127 ? -23.982 -11.412 -72.847 1.00 59.00 127 LEU A C 1
ATOM 991 O O . LEU A 1 127 ? -23.070 -12.078 -72.358 1.00 59.00 127 LEU A O 1
ATOM 995 N N . LEU A 1 128 ? -23.897 -10.087 -72.989 1.00 58.34 128 LEU A N 1
ATOM 996 C CA . LEU A 1 128 ? -22.716 -9.310 -72.605 1.00 58.34 128 LEU A CA 1
ATOM 997 C C . LEU A 1 128 ? -22.594 -9.156 -71.078 1.00 58.34 128 LEU A C 1
ATOM 999 O O . LEU A 1 128 ? -21.488 -9.238 -70.544 1.00 58.34 128 LEU A O 1
ATOM 1003 N N . VAL A 1 129 ? -23.714 -9.030 -70.356 1.00 59.88 129 VAL A N 1
ATOM 1004 C CA . VAL A 1 129 ? -23.731 -9.025 -68.880 1.00 59.88 129 VAL A CA 1
ATOM 1005 C C . VAL A 1 129 ? -23.435 -10.418 -68.307 1.00 59.88 129 VAL A C 1
ATOM 1007 O O . VAL A 1 129 ? -22.689 -10.521 -67.335 1.00 59.88 129 VAL A O 1
ATOM 1010 N N . LEU A 1 130 ? -23.940 -11.494 -68.923 1.00 60.00 130 LEU A N 1
ATOM 1011 C CA . LEU A 1 130 ? -23.653 -12.867 -68.481 1.00 60.00 130 LEU A CA 1
ATOM 1012 C C . LEU A 1 130 ? -22.198 -13.286 -68.755 1.00 60.00 130 LEU A C 1
ATOM 1014 O O . LEU A 1 130 ? -21.553 -13.818 -67.854 1.00 60.00 130 LEU A O 1
ATOM 1018 N N . GLY A 1 131 ? -21.657 -13.002 -69.946 1.00 60.06 131 GLY A N 1
ATOM 1019 C CA . GLY A 1 131 ? -20.269 -13.343 -70.294 1.00 60.06 131 GLY A CA 1
ATOM 1020 C C . GLY A 1 131 ? -19.220 -12.434 -69.639 1.00 60.06 131 GLY A C 1
ATOM 1021 O O . GLY A 1 131 ? -18.181 -12.908 -69.177 1.00 60.06 131 GLY A O 1
ATOM 1022 N N . GLY A 1 132 ? -19.498 -11.129 -69.541 1.00 59.62 132 GLY A N 1
ATOM 1023 C CA . GLY A 1 132 ? -18.624 -10.178 -68.847 1.00 59.62 132 GLY A CA 1
ATOM 1024 C C . GLY A 1 132 ? -18.639 -10.368 -67.328 1.00 59.62 132 GLY A C 1
ATOM 1025 O O . GLY A 1 132 ? -17.595 -10.280 -66.681 1.00 59.62 132 GLY A O 1
ATOM 1026 N N . GLY A 1 133 ? -19.803 -10.703 -66.760 1.00 60.44 133 GLY A N 1
ATOM 1027 C CA . GLY A 1 133 ? -19.958 -10.993 -65.336 1.00 60.44 133 GLY A CA 1
ATOM 1028 C C . GLY A 1 133 ? -19.198 -12.244 -64.896 1.00 60.44 133 GLY A C 1
ATOM 1029 O O . GLY A 1 133 ? -18.521 -12.206 -63.868 1.00 60.44 133 GLY A O 1
ATOM 1030 N N . SER A 1 134 ? -19.234 -13.328 -65.681 1.00 64.62 134 SER A N 1
ATOM 1031 C CA . SER A 1 134 ? -18.492 -14.553 -65.349 1.00 64.62 134 SER A CA 1
ATOM 1032 C C . SER A 1 134 ? -16.978 -14.350 -65.404 1.00 64.62 134 SER A C 1
ATOM 1034 O O . SER A 1 134 ? -16.275 -14.798 -64.500 1.00 64.62 134 SER A O 1
ATOM 1036 N N . TYR A 1 135 ? -16.477 -13.615 -66.404 1.00 69.38 135 TYR A N 1
ATOM 1037 C CA . TYR A 1 135 ? -15.049 -13.300 -66.514 1.00 69.38 135 TYR A CA 1
ATOM 1038 C C . TYR A 1 135 ? -14.569 -12.414 -65.352 1.00 69.38 135 TYR A C 1
ATOM 1040 O O . TYR A 1 135 ? -13.523 -12.670 -64.756 1.00 69.38 135 TYR A O 1
ATOM 1048 N N . TRP A 1 136 ? -15.369 -11.416 -64.960 1.00 68.19 136 TRP A N 1
ATOM 1049 C CA . TRP A 1 136 ? -15.034 -10.530 -63.843 1.00 68.19 136 TRP A CA 1
ATOM 1050 C C . TRP A 1 136 ? -15.078 -11.242 -62.481 1.00 68.19 136 TRP A C 1
ATOM 1052 O O . TRP A 1 136 ? -14.205 -11.014 -61.642 1.00 68.19 136 TRP A O 1
ATOM 1062 N N . LEU A 1 137 ? -16.035 -12.154 -62.257 1.00 68.69 137 LEU A N 1
ATOM 1063 C CA . LEU A 1 137 ? -16.057 -12.992 -61.049 1.00 68.69 137 LEU A CA 1
ATOM 1064 C C . LEU A 1 137 ? -14.853 -13.940 -60.982 1.00 68.69 137 LEU A C 1
ATOM 1066 O O . LEU A 1 137 ? -14.271 -14.105 -59.907 1.00 68.69 137 LEU A O 1
ATOM 1070 N N . GLN A 1 138 ? -14.452 -14.520 -62.114 1.00 71.25 138 GLN A N 1
ATOM 1071 C CA . GLN A 1 138 ? -13.302 -15.418 -62.178 1.00 71.25 138 GLN A CA 1
ATOM 1072 C C . GLN A 1 138 ? -12.001 -14.669 -61.854 1.00 71.25 138 GLN A C 1
ATOM 1074 O O . GLN A 1 138 ? -11.254 -15.095 -60.972 1.00 71.25 138 GLN A O 1
ATOM 1079 N N . GLN A 1 139 ? -11.805 -13.479 -62.427 1.00 72.25 139 GLN A N 1
ATOM 1080 C CA . GLN A 1 139 ? -10.640 -12.634 -62.150 1.00 72.25 139 GLN A CA 1
ATOM 1081 C C . GLN A 1 139 ? -10.579 -12.168 -60.682 1.00 72.25 139 GLN A C 1
ATOM 1083 O O . GLN A 1 139 ? -9.504 -12.104 -60.082 1.00 72.25 139 GLN A O 1
ATOM 1088 N N . ARG A 1 140 ? -11.737 -11.903 -60.059 1.00 68.06 140 ARG A N 1
ATOM 1089 C CA . ARG A 1 140 ? -11.818 -11.543 -58.634 1.00 68.06 140 ARG A CA 1
ATOM 1090 C C . ARG A 1 140 ? -11.503 -12.730 -57.718 1.00 68.06 140 ARG A C 1
ATOM 1092 O O . ARG A 1 140 ? -10.875 -12.538 -56.678 1.00 68.06 140 ARG A O 1
ATOM 1099 N N . SER A 1 141 ? -11.888 -13.944 -58.118 1.00 70.12 141 SER A N 1
ATOM 1100 C CA . SER A 1 141 ? -11.570 -15.172 -57.380 1.00 70.12 141 SER A CA 1
ATOM 1101 C C . SER A 1 141 ? -10.080 -15.527 -57.446 1.00 70.12 141 SER A C 1
ATOM 1103 O O . SER A 1 141 ? -9.495 -15.901 -56.431 1.00 70.12 141 SER A O 1
ATOM 1105 N N . GLU A 1 142 ? -9.433 -15.320 -58.596 1.00 73.94 142 GLU A N 1
ATOM 1106 C CA . GLU A 1 142 ? -7.993 -15.541 -58.764 1.00 73.94 142 GLU A CA 1
ATOM 1107 C C . GLU A 1 142 ? -7.167 -14.522 -57.973 1.00 73.94 142 GLU A C 1
ATOM 1109 O O . GLU A 1 142 ? -6.203 -14.899 -57.307 1.00 73.94 142 GLU A O 1
ATOM 1114 N N . ALA A 1 143 ? -7.586 -13.251 -57.957 1.00 70.81 143 ALA A N 1
ATOM 1115 C CA . ALA A 1 143 ? -6.948 -12.216 -57.144 1.00 70.81 143 ALA A CA 1
ATOM 1116 C C . ALA A 1 143 ? -7.039 -12.523 -55.637 1.00 70.81 143 ALA A C 1
ATOM 1118 O O . ALA A 1 143 ? -6.049 -12.389 -54.918 1.00 70.81 143 ALA A O 1
ATOM 1119 N N . GLN A 1 144 ? -8.193 -13.004 -55.161 1.00 71.25 144 GLN A N 1
ATOM 1120 C CA . GLN A 1 144 ? -8.364 -13.420 -53.764 1.00 71.25 144 GLN A CA 1
ATOM 1121 C C . GLN A 1 144 ? -7.523 -14.656 -53.418 1.00 71.25 144 GLN A C 1
ATOM 1123 O O . GLN A 1 144 ? -6.923 -14.714 -52.345 1.00 71.25 144 GLN A O 1
ATOM 1128 N N . GLN A 1 145 ? -7.423 -15.634 -54.323 1.00 74.38 145 GLN A N 1
ATOM 1129 C CA . GLN A 1 145 ? -6.571 -16.808 -54.111 1.00 74.38 145 GLN A CA 1
ATOM 1130 C C . GLN A 1 145 ? -5.077 -16.456 -54.131 1.00 74.38 145 GLN A C 1
ATOM 1132 O O . GLN A 1 145 ? -4.313 -17.002 -53.333 1.00 74.38 145 GLN A O 1
ATOM 1137 N N . ALA A 1 146 ? -4.656 -15.530 -54.994 1.00 76.19 146 ALA A N 1
ATOM 1138 C CA . ALA A 1 146 ? -3.285 -15.029 -55.025 1.00 76.19 146 ALA A CA 1
ATOM 1139 C C . ALA A 1 146 ? -2.929 -14.276 -53.733 1.00 76.19 146 ALA A C 1
ATOM 1141 O O . ALA A 1 146 ? -1.843 -14.471 -53.189 1.00 76.19 146 ALA A O 1
ATOM 1142 N N . GLU A 1 147 ? -3.857 -13.484 -53.190 1.00 75.06 147 GLU A N 1
ATOM 1143 C CA . GLU A 1 147 ? -3.659 -12.784 -51.920 1.00 75.06 147 GLU A CA 1
ATOM 1144 C C . GLU A 1 147 ? -3.552 -13.755 -50.732 1.00 75.06 147 GLU A C 1
ATOM 1146 O O . GLU A 1 147 ? -2.689 -13.587 -49.868 1.00 75.06 147 GLU A O 1
ATOM 1151 N N . LEU A 1 148 ? -4.374 -14.810 -50.700 1.00 75.00 148 LEU A N 1
ATOM 1152 C CA . LEU A 1 148 ? -4.289 -15.849 -49.668 1.00 75.00 148 LEU A CA 1
ATOM 1153 C C . LEU A 1 148 ? -2.948 -16.594 -49.722 1.00 75.00 148 LEU A C 1
ATOM 1155 O O . LEU A 1 148 ? -2.296 -16.740 -48.687 1.00 75.00 148 LEU A O 1
ATOM 1159 N N . ARG A 1 149 ? -2.483 -16.977 -50.918 1.00 79.62 149 ARG A N 1
ATOM 1160 C CA . ARG A 1 149 ? -1.165 -17.615 -51.096 1.00 79.62 149 ARG A CA 1
ATOM 1161 C C . ARG A 1 149 ? -0.022 -16.684 -50.690 1.00 79.62 149 ARG A C 1
ATOM 1163 O O . ARG A 1 149 ? 0.880 -17.111 -49.975 1.00 79.62 149 ARG A O 1
ATOM 1170 N N . ALA A 1 150 ? -0.093 -15.401 -51.048 1.00 75.38 150 ALA A N 1
ATOM 1171 C CA . ALA A 1 150 ? 0.903 -14.410 -50.641 1.00 75.38 150 ALA A CA 1
ATOM 1172 C C . ALA A 1 150 ? 0.951 -14.225 -49.111 1.00 75.38 150 ALA A C 1
ATOM 1174 O O . ALA A 1 150 ? 2.035 -14.114 -48.534 1.00 75.38 150 ALA A O 1
ATOM 1175 N N . ARG A 1 151 ? -0.203 -14.248 -48.427 1.00 75.25 151 ARG A N 1
ATOM 1176 C CA . ARG A 1 151 ? -0.276 -14.194 -46.954 1.00 75.25 151 ARG A CA 1
ATOM 1177 C C . ARG A 1 151 ? 0.286 -15.457 -46.300 1.00 75.25 151 ARG A C 1
ATOM 1179 O O . ARG A 1 151 ? 0.964 -15.358 -45.278 1.00 75.25 151 ARG A O 1
ATOM 1186 N N . GLU A 1 152 ? 0.035 -16.631 -46.870 1.00 73.38 152 GLU A N 1
ATOM 1187 C CA . GLU A 1 152 ? 0.604 -17.893 -46.381 1.00 73.38 152 GLU A CA 1
ATOM 1188 C C . GLU A 1 152 ? 2.125 -17.948 -46.559 1.00 73.38 152 GLU A C 1
ATOM 1190 O O . GLU A 1 152 ? 2.844 -18.327 -45.633 1.00 73.38 152 GLU A O 1
ATOM 1195 N N . GLU A 1 153 ? 2.639 -17.510 -47.708 1.00 74.81 153 GLU A N 1
ATOM 1196 C CA . GLU A 1 153 ? 4.079 -17.414 -47.955 1.00 74.81 153 GLU A CA 1
ATOM 1197 C C . GLU A 1 153 ? 4.753 -16.383 -47.044 1.00 74.81 153 GLU A C 1
ATOM 1199 O O . GLU A 1 153 ? 5.833 -16.648 -46.511 1.00 74.81 153 GLU A O 1
ATOM 1204 N N . ALA A 1 154 ? 4.101 -15.243 -46.794 1.00 71.31 154 ALA A N 1
ATOM 1205 C CA . ALA A 1 154 ? 4.582 -14.251 -45.837 1.00 71.31 154 ALA A CA 1
ATOM 1206 C C . ALA A 1 154 ? 4.647 -14.823 -44.411 1.00 71.31 154 ALA A C 1
ATOM 1208 O O . ALA A 1 154 ? 5.631 -14.598 -43.708 1.00 71.31 154 ALA A O 1
ATOM 1209 N N . ARG A 1 155 ? 3.657 -15.632 -44.001 1.00 68.25 155 ARG A N 1
ATOM 1210 C CA . ARG A 1 155 ? 3.666 -16.318 -42.697 1.00 68.25 155 ARG A CA 1
ATOM 1211 C C . ARG A 1 155 ? 4.791 -17.348 -42.577 1.00 68.25 155 ARG A C 1
ATOM 1213 O O . ARG A 1 155 ? 5.391 -17.449 -41.514 1.00 68.25 155 ARG A O 1
ATOM 1220 N N . ARG A 1 156 ? 5.120 -18.073 -43.653 1.00 70.75 156 ARG A N 1
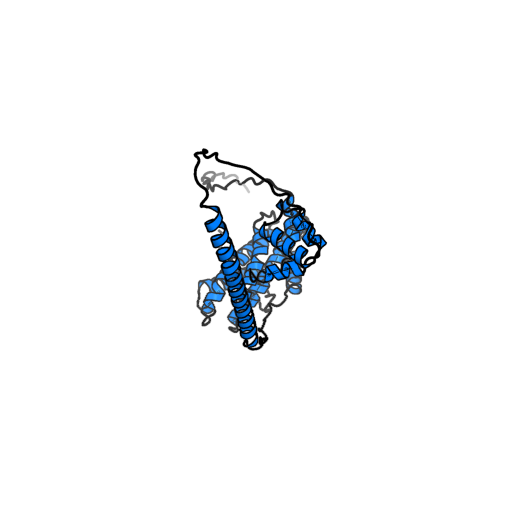ATOM 1221 C CA . ARG A 1 156 ? 6.225 -19.057 -43.671 1.00 70.75 156 ARG A CA 1
ATOM 1222 C C . ARG A 1 156 ? 7.614 -18.421 -43.571 1.00 70.75 156 ARG A C 1
ATOM 1224 O O . ARG A 1 156 ? 8.550 -19.091 -43.150 1.00 70.75 156 ARG A O 1
ATOM 1231 N N . ARG A 1 157 ? 7.757 -17.154 -43.973 1.00 70.88 157 ARG A N 1
ATOM 1232 C CA . ARG A 1 157 ? 9.026 -16.405 -43.917 1.00 70.88 157 ARG A CA 1
ATOM 1233 C C . ARG A 1 157 ? 9.271 -15.709 -42.578 1.00 70.88 157 ARG A C 1
ATOM 1235 O O . ARG A 1 157 ? 10.354 -15.161 -42.386 1.00 70.88 157 ARG A O 1
ATOM 1242 N N . LEU A 1 158 ? 8.299 -15.713 -41.665 1.00 68.38 158 LEU A N 1
ATOM 1243 C CA . LEU A 1 158 ? 8.508 -15.176 -40.326 1.00 68.38 158 LEU A CA 1
ATOM 1244 C C . LEU A 1 158 ? 9.430 -16.132 -39.553 1.00 68.38 158 LEU A C 1
ATOM 1246 O O . LEU A 1 158 ? 9.139 -17.329 -39.484 1.00 68.38 158 LEU A O 1
ATOM 1250 N N . PRO A 1 159 ? 10.549 -15.643 -38.989 1.00 74.12 159 PRO A N 1
ATOM 1251 C CA . PRO A 1 159 ? 11.390 -16.469 -38.138 1.00 74.12 159 PRO A CA 1
ATOM 1252 C C . PRO A 1 159 ? 10.556 -17.015 -36.967 1.00 74.12 159 PRO A C 1
ATOM 1254 O O . PRO A 1 159 ? 9.651 -16.317 -36.497 1.00 74.12 159 PRO A O 1
ATOM 1257 N N . PRO A 1 160 ? 10.842 -18.239 -36.481 1.00 75.12 160 PRO A N 1
ATOM 1258 C CA . PRO A 1 160 ? 10.105 -18.828 -35.371 1.00 75.12 160 PRO A CA 1
ATOM 1259 C C . PRO A 1 160 ? 10.071 -17.853 -34.187 1.00 75.12 160 PRO A C 1
ATOM 1261 O O . PRO A 1 160 ? 11.126 -17.296 -33.856 1.00 75.12 160 PRO A O 1
ATOM 1264 N N . PRO A 1 161 ? 8.904 -17.624 -33.556 1.00 68.44 161 PRO A N 1
ATOM 1265 C CA . PRO A 1 161 ? 8.811 -16.746 -32.400 1.00 68.44 161 PRO A CA 1
ATOM 1266 C C . PRO A 1 161 ? 9.746 -17.281 -31.317 1.00 68.44 161 PRO A C 1
ATOM 1268 O O . PRO A 1 161 ? 9.548 -18.368 -30.775 1.00 68.44 161 PRO A O 1
ATOM 1271 N N . LYS A 1 162 ? 10.820 -16.538 -31.047 1.00 68.06 162 LYS A N 1
ATOM 1272 C CA . LYS A 1 162 ? 11.749 -16.874 -29.974 1.00 68.06 162 LYS A CA 1
ATOM 1273 C C . LYS A 1 162 ? 11.072 -16.501 -28.665 1.00 68.06 162 LYS A C 1
ATOM 1275 O O . LYS A 1 162 ? 10.808 -15.327 -28.425 1.00 68.06 162 LYS A O 1
ATOM 1280 N N . LEU A 1 163 ? 10.792 -17.504 -27.839 1.00 64.31 163 LEU A N 1
ATOM 1281 C CA . LEU A 1 163 ? 10.390 -17.300 -26.455 1.00 64.31 163 LEU A CA 1
ATOM 1282 C C . LEU A 1 163 ? 11.594 -16.709 -25.720 1.00 64.31 163 LEU A C 1
ATOM 1284 O O . LEU A 1 163 ? 12.529 -17.418 -25.360 1.00 64.31 163 LEU A O 1
ATOM 1288 N N . THR A 1 164 ? 11.621 -15.390 -25.581 1.00 58.38 164 THR A N 1
ATOM 1289 C CA . THR A 1 164 ? 12.550 -14.731 -24.670 1.00 58.38 164 THR A CA 1
ATOM 1290 C C . THR A 1 164 ? 11.960 -14.849 -23.279 1.00 58.38 164 THR A C 1
ATOM 1292 O O . THR A 1 164 ? 10.848 -14.371 -23.050 1.00 58.38 164 THR A O 1
ATOM 1295 N N . GLU A 1 165 ? 12.681 -15.490 -22.363 1.00 59.09 165 GLU A N 1
ATOM 1296 C CA . GLU A 1 165 ? 12.342 -15.461 -20.944 1.00 59.09 165 GLU A CA 1
ATOM 1297 C C . GLU A 1 165 ? 12.364 -13.997 -20.492 1.00 59.09 165 GLU A C 1
ATOM 1299 O O . GLU A 1 165 ? 13.416 -13.378 -20.337 1.00 59.09 165 GLU A O 1
ATOM 1304 N N . VAL A 1 166 ? 11.179 -13.400 -20.372 1.00 58.62 166 VAL A N 1
ATOM 1305 C CA . VAL A 1 166 ? 11.031 -12.073 -19.787 1.00 58.62 166 VAL A CA 1
ATOM 1306 C C . VAL A 1 166 ? 11.291 -12.261 -18.304 1.00 58.62 166 VAL A C 1
ATOM 1308 O O . VAL A 1 166 ? 10.538 -12.969 -17.638 1.00 58.62 166 VAL A O 1
ATOM 1311 N N . ALA A 1 167 ? 12.371 -11.671 -17.794 1.00 58.09 167 ALA A N 1
ATOM 1312 C CA . ALA A 1 167 ? 12.684 -11.684 -16.373 1.00 58.09 167 ALA A CA 1
ATOM 1313 C C . ALA A 1 167 ? 11.553 -10.988 -15.597 1.00 58.09 167 ALA A C 1
ATOM 1315 O O . ALA A 1 167 ? 11.559 -9.774 -15.399 1.00 58.09 167 ALA A O 1
ATOM 1316 N N . THR A 1 168 ? 10.549 -11.755 -15.179 1.00 63.41 168 THR A N 1
ATOM 1317 C CA . THR A 1 168 ? 9.470 -11.280 -14.320 1.00 63.41 168 THR A CA 1
ATOM 1318 C C . THR A 1 168 ? 9.984 -11.294 -12.892 1.00 63.41 168 THR A C 1
ATOM 1320 O O . THR A 1 168 ? 9.847 -12.291 -12.182 1.00 63.41 168 THR A O 1
ATOM 1323 N N . SER A 1 169 ? 10.605 -10.199 -12.459 1.00 70.12 169 SER A N 1
ATOM 1324 C CA . SER A 1 169 ? 10.830 -10.007 -11.029 1.00 70.12 169 SER A CA 1
ATOM 1325 C C . SER A 1 169 ? 9.453 -9.760 -10.404 1.00 70.12 169 SER A C 1
ATOM 1327 O O . SER A 1 169 ? 8.839 -8.720 -10.624 1.00 70.12 169 SER A O 1
ATOM 1329 N N . ALA A 1 170 ? 8.868 -10.760 -9.751 1.00 84.38 170 ALA A N 1
ATOM 1330 C CA . ALA A 1 170 ? 7.556 -10.616 -9.126 1.00 84.38 170 ALA A CA 1
ATOM 1331 C C . ALA A 1 170 ? 7.704 -9.894 -7.780 1.00 84.38 170 ALA A C 1
ATOM 1333 O O . ALA A 1 170 ? 8.621 -10.194 -7.017 1.00 84.38 170 ALA A O 1
ATOM 1334 N N . ILE A 1 171 ? 6.785 -8.974 -7.461 1.00 89.94 171 ILE A N 1
ATOM 1335 C CA . ILE A 1 171 ? 6.734 -8.366 -6.123 1.00 89.94 171 ILE A CA 1
ATOM 1336 C C . ILE A 1 171 ? 6.507 -9.495 -5.102 1.00 89.94 171 ILE A C 1
ATOM 1338 O O . ILE A 1 171 ? 5.545 -10.256 -5.265 1.00 89.94 171 ILE A O 1
ATOM 1342 N N . PRO A 1 172 ? 7.345 -9.625 -4.055 1.00 93.69 172 PRO A N 1
ATOM 1343 C CA . PRO A 1 172 ? 7.186 -10.688 -3.071 1.00 93.69 172 PRO A CA 1
ATOM 1344 C C . PRO A 1 172 ? 5.808 -10.662 -2.395 1.00 93.69 172 PRO A C 1
ATOM 1346 O O . PRO A 1 172 ? 5.220 -9.601 -2.166 1.00 93.69 172 PRO A O 1
ATOM 1349 N N . ASN A 1 173 ? 5.287 -11.838 -2.034 1.00 93.12 173 ASN A N 1
ATOM 1350 C CA . ASN A 1 173 ? 4.054 -11.919 -1.255 1.00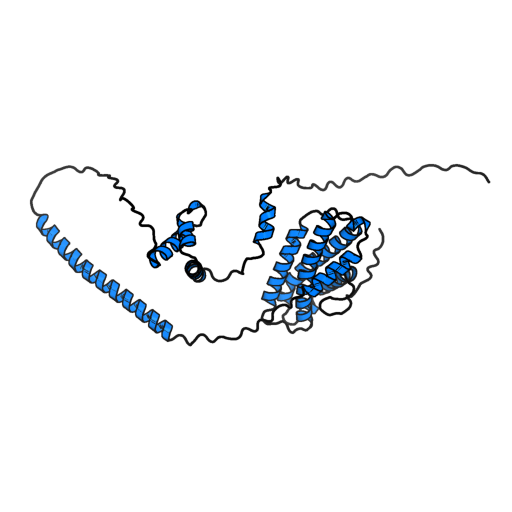 93.12 173 ASN A CA 1
ATOM 1351 C C . ASN A 1 173 ? 4.338 -11.622 0.231 1.00 93.12 173 ASN A C 1
ATOM 1353 O O . ASN A 1 173 ? 5.097 -12.337 0.885 1.00 93.12 173 ASN A O 1
ATOM 1357 N N . TYR A 1 174 ? 3.673 -10.600 0.775 1.00 95.94 174 TYR A N 1
ATOM 1358 C CA . TYR A 1 174 ? 3.790 -10.168 2.170 1.00 95.94 174 TYR A CA 1
ATOM 1359 C C . TYR A 1 174 ? 2.581 -10.533 3.055 1.00 95.94 174 TYR A C 1
ATOM 1361 O O . TYR A 1 174 ? 2.485 -10.029 4.173 1.00 95.94 174 TYR A O 1
ATOM 1369 N N . ASP A 1 175 ? 1.662 -11.405 2.629 1.00 95.88 175 ASP A N 1
ATOM 1370 C CA . ASP A 1 175 ? 0.406 -11.705 3.349 1.00 95.88 175 ASP A CA 1
ATOM 1371 C C . ASP A 1 175 ? 0.610 -12.164 4.806 1.00 95.88 175 ASP A C 1
ATOM 1373 O O . ASP A 1 175 ? -0.112 -11.738 5.719 1.00 95.88 175 ASP A O 1
ATOM 1377 N N . GLY A 1 176 ? 1.623 -13.001 5.055 1.00 96.62 176 GLY A N 1
ATOM 1378 C CA . GLY A 1 176 ? 1.970 -13.439 6.412 1.00 96.62 176 GLY A CA 1
ATOM 1379 C C . GLY A 1 176 ? 2.445 -12.278 7.291 1.00 96.62 176 GLY A C 1
ATOM 1380 O O . GLY A 1 176 ? 2.048 -12.150 8.452 1.00 96.62 176 GLY A O 1
ATOM 1381 N N . VAL A 1 177 ? 3.234 -11.372 6.712 1.00 96.19 177 VAL A N 1
ATOM 1382 C CA . VAL A 1 177 ? 3.738 -10.178 7.396 1.00 96.19 177 VAL A CA 1
ATOM 1383 C C . VAL A 1 177 ? 2.610 -9.179 7.664 1.00 96.19 177 VAL A C 1
ATOM 1385 O O . VAL A 1 177 ? 2.511 -8.656 8.774 1.00 96.19 177 VAL A O 1
ATOM 1388 N N . VAL A 1 178 ? 1.714 -8.973 6.696 1.00 97.88 178 VAL A N 1
ATOM 1389 C CA . VAL A 1 178 ? 0.521 -8.122 6.830 1.00 97.88 178 VAL A CA 1
ATOM 1390 C C . VAL A 1 178 ? -0.365 -8.618 7.973 1.00 97.88 178 VAL A C 1
ATOM 1392 O O . VAL A 1 178 ? -0.746 -7.833 8.841 1.00 97.88 178 VAL A O 1
ATOM 1395 N N . THR A 1 179 ? -0.641 -9.924 8.031 1.00 97.88 179 THR A N 1
ATOM 1396 C CA . THR A 1 179 ? -1.423 -10.538 9.120 1.00 97.88 179 THR A CA 1
ATOM 1397 C C . THR A 1 179 ? -0.819 -10.249 10.496 1.00 97.88 179 THR A C 1
ATOM 1399 O O . THR A 1 179 ? -1.539 -9.870 11.430 1.00 97.88 179 THR A O 1
ATOM 1402 N N . ARG A 1 180 ? 0.506 -10.377 10.624 1.00 97.50 180 ARG A N 1
ATOM 1403 C CA . ARG A 1 180 ? 1.226 -10.075 11.866 1.00 97.50 180 ARG A CA 1
ATOM 1404 C C . ARG A 1 180 ? 1.107 -8.596 12.246 1.00 97.50 180 ARG A C 1
ATOM 1406 O O . ARG A 1 180 ? 0.727 -8.305 13.376 1.00 97.50 180 ARG A O 1
ATOM 1413 N N . MET A 1 181 ? 1.340 -7.675 11.308 1.00 97.25 181 MET A N 1
ATOM 1414 C CA . MET A 1 181 ? 1.242 -6.227 11.559 1.00 97.25 181 MET A CA 1
ATOM 1415 C C . MET A 1 181 ? -0.166 -5.803 11.988 1.00 97.25 181 MET A C 1
ATOM 1417 O O . MET A 1 181 ? -0.325 -5.045 12.946 1.00 97.25 181 MET A O 1
ATOM 1421 N N . VAL A 1 182 ? -1.205 -6.342 11.343 1.00 97.81 182 VAL A N 1
ATOM 1422 C CA . VAL A 1 182 ? -2.599 -6.097 11.743 1.00 97.81 182 VAL A CA 1
ATOM 1423 C C . VAL A 1 182 ? -2.852 -6.607 13.164 1.00 97.81 182 VAL A C 1
ATOM 1425 O O . VAL A 1 182 ? -3.470 -5.908 13.964 1.00 97.81 182 VAL A O 1
ATOM 1428 N N . THR A 1 183 ? -2.353 -7.797 13.502 1.00 97.56 183 THR A N 1
ATOM 1429 C CA . THR A 1 183 ? -2.504 -8.377 14.847 1.00 97.56 183 THR A CA 1
ATOM 1430 C C . THR A 1 183 ? -1.816 -7.520 15.909 1.00 97.56 183 THR A C 1
ATOM 1432 O O . THR A 1 183 ? -2.436 -7.167 16.911 1.00 97.56 183 THR A O 1
ATOM 1435 N N . GLU A 1 184 ? -0.569 -7.112 15.676 1.00 96.31 184 GLU A N 1
ATOM 1436 C CA . GLU A 1 184 ? 0.175 -6.228 16.580 1.00 96.31 184 GLU A CA 1
ATOM 1437 C C . GLU A 1 184 ? -0.518 -4.874 16.769 1.00 96.31 184 GLU A C 1
ATOM 1439 O O . GLU A 1 184 ? -0.621 -4.373 17.891 1.00 96.31 184 GLU A O 1
ATOM 1444 N N . GLN A 1 185 ? -1.038 -4.289 15.688 1.00 96.00 185 GLN A N 1
ATOM 1445 C CA . GLN A 1 185 ? -1.772 -3.029 15.740 1.00 96.00 185 GLN A CA 1
ATOM 1446 C C . GLN A 1 185 ? -3.060 -3.163 16.556 1.00 96.00 185 GLN A C 1
ATOM 1448 O O . GLN A 1 185 ? -3.346 -2.302 17.387 1.00 96.00 185 GLN A O 1
ATOM 1453 N N . LEU A 1 186 ? -3.807 -4.255 16.370 1.00 96.44 186 LEU A N 1
ATOM 1454 C CA . LEU A 1 186 ? -5.006 -4.543 17.155 1.00 96.44 186 LEU A CA 1
ATOM 1455 C C . LEU A 1 186 ? -4.682 -4.807 18.625 1.00 96.44 186 LEU A C 1
ATOM 1457 O O . LEU A 1 186 ? -5.450 -4.396 19.491 1.00 96.44 186 LEU A O 1
ATOM 1461 N N . ASN A 1 187 ? -3.555 -5.440 18.946 1.00 96.69 187 ASN A N 1
ATOM 1462 C CA . ASN A 1 187 ? -3.163 -5.695 20.334 1.00 96.69 187 ASN A CA 1
ATOM 1463 C C . ASN A 1 187 ? -2.973 -4.401 21.135 1.00 96.69 187 ASN A C 1
ATOM 1465 O O . ASN A 1 187 ? -3.340 -4.368 22.306 1.00 96.69 187 ASN A O 1
ATOM 1469 N N . LYS A 1 188 ? -2.512 -3.324 20.488 1.00 95.50 188 LYS A N 1
ATOM 1470 C CA . LYS A 1 188 ? -2.321 -2.004 21.113 1.00 95.50 188 LYS A CA 1
ATOM 1471 C C . LYS A 1 188 ? -3.619 -1.213 21.334 1.00 95.50 188 LYS A C 1
ATOM 1473 O O . LYS A 1 188 ? -3.583 -0.192 22.007 1.00 95.50 188 LYS A O 1
ATOM 1478 N N . VAL A 1 189 ? -4.748 -1.644 20.769 1.00 96.31 189 VAL A N 1
ATOM 1479 C CA . VAL A 1 189 ? -6.042 -0.969 20.954 1.00 96.31 189 VAL A CA 1
ATOM 1480 C C . VAL A 1 189 ? -6.667 -1.387 22.298 1.00 96.31 189 VAL A C 1
ATOM 1482 O O . VAL A 1 189 ? -6.688 -2.588 22.602 1.00 96.31 189 VAL A O 1
ATOM 1485 N N . PRO A 1 190 ? -7.206 -0.452 23.103 1.00 97.94 190 PRO A N 1
ATOM 1486 C CA . PRO A 1 190 ? -7.813 -0.766 24.395 1.00 97.94 190 PRO A CA 1
ATOM 1487 C C . PRO A 1 190 ? -9.060 -1.652 24.258 1.00 97.94 190 PRO A C 1
ATOM 1489 O O . PRO A 1 190 ? -9.766 -1.637 23.248 1.00 97.94 190 PRO A O 1
ATOM 1492 N N . ALA A 1 191 ? -9.352 -2.436 25.302 1.00 97.38 191 ALA A N 1
ATOM 1493 C CA . ALA A 1 191 ? -10.489 -3.361 25.316 1.00 97.38 191 ALA A CA 1
ATOM 1494 C C . ALA A 1 191 ? -11.847 -2.649 25.159 1.00 97.38 191 ALA A C 1
ATOM 1496 O O . ALA A 1 191 ? -12.746 -3.189 24.518 1.00 97.38 191 ALA A O 1
ATOM 1497 N N . SER A 1 192 ? -11.970 -1.422 25.676 1.00 97.25 192 SER A N 1
ATOM 1498 C CA . SER A 1 192 ? -13.169 -0.585 25.542 1.00 97.25 192 SER A CA 1
ATOM 1499 C C . SER A 1 192 ? -13.514 -0.284 24.081 1.00 97.25 192 SER A C 1
ATOM 1501 O O . SER A 1 192 ? -14.669 -0.405 23.685 1.00 97.25 192 SER A O 1
ATOM 1503 N N . GLU A 1 193 ? -12.521 0.034 23.247 1.00 97.31 193 GLU A N 1
ATOM 1504 C CA . GLU A 1 193 ? -12.734 0.283 21.815 1.00 97.31 193 GLU A CA 1
ATOM 1505 C C . GLU A 1 193 ? -12.995 -1.009 21.030 1.00 97.31 193 GLU A C 1
ATOM 1507 O O . GLU A 1 193 ? -13.748 -1.010 20.055 1.00 97.31 193 GLU A O 1
ATOM 1512 N N . LYS A 1 194 ? -12.417 -2.133 21.474 1.00 96.88 194 LYS A N 1
ATOM 1513 C CA . LYS A 1 194 ? -12.653 -3.462 20.883 1.00 96.88 194 LYS A CA 1
ATOM 1514 C C . LYS A 1 194 ? -14.059 -4.004 21.145 1.00 96.88 194 LYS A C 1
ATOM 1516 O O . LYS A 1 194 ? -14.478 -4.915 20.434 1.00 96.88 194 LYS A O 1
ATOM 1521 N N . ALA A 1 195 ? -14.779 -3.462 22.129 1.00 96.50 195 ALA A N 1
ATOM 1522 C CA . ALA A 1 195 ? -16.123 -3.911 22.486 1.00 96.50 195 ALA A CA 1
ATOM 1523 C C . ALA A 1 195 ? -17.142 -3.713 21.351 1.00 96.50 195 ALA A C 1
ATOM 1525 O O . ALA A 1 195 ? -18.128 -4.442 21.289 1.00 96.50 195 ALA A O 1
ATOM 1526 N N . ASN A 1 196 ? -16.903 -2.769 20.430 1.00 96.69 196 ASN A N 1
ATOM 1527 C CA . ASN A 1 196 ? -17.736 -2.600 19.243 1.00 96.69 196 ASN A CA 1
ATOM 1528 C C . ASN A 1 196 ? -17.231 -3.500 18.089 1.00 96.69 196 ASN A C 1
ATOM 1530 O O . ASN A 1 196 ? -16.226 -3.175 17.443 1.00 96.69 196 ASN A O 1
ATOM 1534 N N . PRO A 1 197 ? -17.931 -4.608 17.763 1.00 95.94 197 PRO A N 1
ATOM 1535 C CA . PRO A 1 197 ? -17.469 -5.559 16.755 1.00 95.94 197 PRO A CA 1
ATOM 1536 C C . PRO A 1 197 ? -17.480 -4.979 15.336 1.00 95.94 197 PRO A C 1
ATOM 1538 O O . PRO A 1 197 ? -16.683 -5.405 14.499 1.00 95.94 197 PRO A O 1
ATOM 1541 N N . GLN A 1 198 ? -18.353 -4.009 15.045 1.00 97.38 198 GLN A N 1
ATOM 1542 C CA . GLN A 1 198 ? -18.416 -3.364 13.736 1.00 97.38 198 GLN A CA 1
ATOM 1543 C C . GLN A 1 198 ? -17.181 -2.490 13.506 1.00 97.38 198 GLN A C 1
ATOM 1545 O O . GLN A 1 198 ? -16.503 -2.654 12.490 1.00 97.38 198 GLN A O 1
ATOM 1550 N N . HIS A 1 199 ? -16.848 -1.624 14.469 1.00 96.81 199 HIS A N 1
ATOM 1551 C CA . HIS A 1 199 ? -15.658 -0.771 14.389 1.00 96.81 199 HIS A CA 1
ATOM 1552 C C . HIS A 1 199 ? -14.385 -1.615 14.303 1.00 96.81 199 HIS A C 1
ATOM 1554 O O . HIS A 1 199 ? -13.522 -1.350 13.468 1.00 96.81 199 HIS A O 1
ATOM 1560 N N . LEU A 1 200 ? -14.303 -2.697 15.083 1.00 97.69 200 LEU A N 1
ATOM 15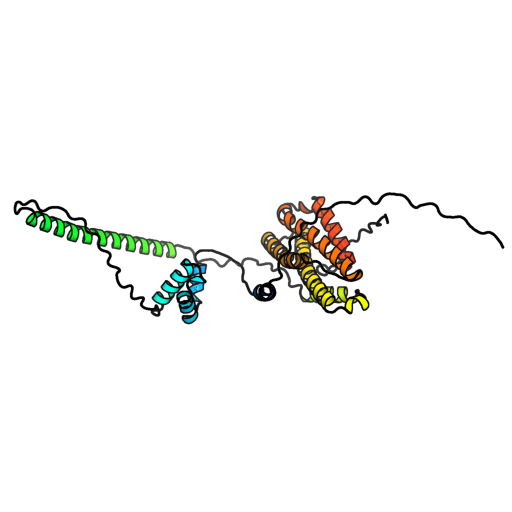61 C CA . LEU A 1 200 ? -13.163 -3.607 15.045 1.00 97.69 200 LEU A CA 1
ATOM 1562 C C . LEU A 1 200 ? -12.988 -4.280 13.673 1.00 97.69 200 LEU A C 1
ATOM 1564 O O . LEU A 1 200 ? -11.863 -4.388 13.181 1.00 97.69 200 LEU A O 1
ATOM 1568 N N . ARG A 1 201 ? -14.081 -4.727 13.038 1.00 98.12 201 ARG A N 1
ATOM 1569 C CA . ARG A 1 201 ? -14.044 -5.319 11.687 1.00 98.12 201 ARG A CA 1
ATOM 1570 C C . ARG A 1 201 ? -13.596 -4.303 10.638 1.00 98.12 201 ARG A C 1
ATOM 1572 O O . ARG A 1 201 ? -12.729 -4.624 9.828 1.00 98.12 201 ARG A O 1
ATOM 1579 N N . GLN A 1 202 ? -14.151 -3.092 10.676 1.00 98.00 202 GLN A N 1
ATOM 1580 C CA . GLN A 1 202 ? -13.794 -2.005 9.757 1.00 98.00 202 GLN A CA 1
ATOM 1581 C C . GLN A 1 202 ? -12.322 -1.612 9.902 1.00 98.00 202 GLN A C 1
ATOM 1583 O O . GLN A 1 202 ? -11.592 -1.579 8.914 1.00 98.00 202 GLN A O 1
ATOM 1588 N N . PHE A 1 203 ? -11.863 -1.398 11.136 1.00 98.25 203 PHE A N 1
ATOM 1589 C CA . PHE A 1 203 ? -10.474 -1.049 11.412 1.00 98.25 203 PHE A CA 1
ATOM 1590 C C . PHE A 1 203 ? -9.514 -2.155 10.958 1.00 98.25 203 PHE A C 1
ATOM 1592 O O . PHE A 1 203 ? -8.527 -1.871 10.286 1.00 98.25 203 PHE A O 1
ATOM 1599 N N . ARG A 1 204 ? -9.837 -3.431 11.225 1.00 98.38 204 ARG A N 1
ATOM 1600 C CA . ARG A 1 204 ? -9.041 -4.576 10.749 1.00 98.38 204 ARG A CA 1
ATOM 1601 C C . ARG A 1 204 ? -8.932 -4.614 9.223 1.00 98.38 204 ARG A C 1
ATOM 1603 O O . ARG A 1 204 ? -7.845 -4.872 8.710 1.00 98.38 204 ARG A O 1
ATOM 1610 N N . LEU A 1 205 ? -10.034 -4.377 8.507 1.00 98.12 205 LEU A N 1
ATOM 1611 C CA . LEU A 1 205 ? -10.040 -4.337 7.043 1.00 98.12 205 LEU A CA 1
ATOM 1612 C C . LEU A 1 205 ? -9.142 -3.209 6.519 1.00 98.12 205 LEU A C 1
ATOM 1614 O O . LEU A 1 205 ? -8.270 -3.468 5.692 1.00 98.12 205 LEU A O 1
ATOM 1618 N N . LEU A 1 206 ? -9.303 -1.993 7.046 1.00 98.50 206 LEU A N 1
ATOM 1619 C CA . LEU A 1 206 ? -8.487 -0.837 6.661 1.00 98.50 206 LEU A CA 1
ATOM 1620 C C . LEU A 1 206 ? -7.003 -1.071 6.941 1.00 98.50 206 LEU A C 1
ATOM 1622 O O . LEU A 1 206 ? -6.175 -0.810 6.073 1.00 98.50 206 LEU A O 1
ATOM 1626 N N . SER A 1 207 ? -6.662 -1.615 8.113 1.00 98.31 207 SER A N 1
ATOM 1627 C CA . SER A 1 207 ? -5.281 -1.970 8.444 1.00 98.31 207 SER A CA 1
ATOM 1628 C C . SER A 1 207 ? -4.721 -3.022 7.489 1.00 98.31 207 SER A C 1
ATOM 1630 O O . SER A 1 207 ? -3.574 -2.901 7.074 1.00 98.31 207 SER A O 1
ATOM 1632 N N . LYS A 1 208 ? -5.508 -4.034 7.100 1.00 98.50 208 LYS A N 1
ATOM 1633 C CA . LYS A 1 208 ? -5.065 -5.051 6.135 1.00 98.50 208 LYS A CA 1
ATOM 1634 C C . LYS A 1 208 ? -4.769 -4.435 4.766 1.00 98.50 208 LYS A C 1
ATOM 1636 O O . LYS A 1 208 ? -3.715 -4.713 4.203 1.00 98.50 208 LYS A O 1
ATOM 1641 N N . LEU A 1 209 ? -5.683 -3.614 4.244 1.00 98.38 209 LEU A N 1
ATOM 1642 C CA . LEU A 1 209 ? -5.508 -2.934 2.955 1.00 98.38 209 LEU A CA 1
ATOM 1643 C C . LEU A 1 209 ? -4.297 -1.996 2.987 1.00 98.38 209 LEU A C 1
ATOM 1645 O O . LEU A 1 209 ? -3.458 -2.048 2.092 1.00 98.38 209 LEU A O 1
ATOM 1649 N N . PHE A 1 210 ? -4.166 -1.218 4.064 1.00 98.50 210 PHE A N 1
ATOM 1650 C CA . PHE A 1 210 ? -3.042 -0.315 4.285 1.00 98.50 210 PHE A CA 1
ATOM 1651 C C . PHE A 1 210 ? -1.710 -1.067 4.289 1.00 98.50 210 PHE A C 1
ATOM 1653 O O . PHE A 1 210 ? -0.818 -0.739 3.514 1.00 98.50 210 PHE A O 1
ATOM 1660 N N . TRP A 1 211 ? -1.576 -2.099 5.128 1.00 98.38 211 TRP A N 1
ATOM 1661 C CA . TRP A 1 211 ? -0.316 -2.829 5.256 1.00 98.38 211 TRP A CA 1
ATOM 1662 C C . TRP A 1 211 ? 0.054 -3.583 3.984 1.00 98.38 211 TRP A C 1
ATOM 1664 O O . TRP A 1 211 ? 1.238 -3.676 3.684 1.00 98.38 211 TRP A O 1
ATOM 1674 N N . ARG A 1 212 ? -0.929 -4.072 3.219 1.00 98.25 212 ARG A N 1
ATOM 1675 C CA . ARG A 1 212 ? -0.682 -4.685 1.909 1.00 98.25 212 ARG A CA 1
ATOM 1676 C C . ARG A 1 212 ? -0.074 -3.688 0.923 1.00 98.25 212 ARG A C 1
ATOM 1678 O O . ARG A 1 212 ? 0.905 -4.019 0.267 1.00 98.25 212 ARG A O 1
ATOM 1685 N N . ALA A 1 213 ? -0.634 -2.484 0.826 1.00 98.19 213 ALA A N 1
ATOM 1686 C CA . ALA A 1 213 ? -0.113 -1.456 -0.071 1.00 98.19 213 ALA A CA 1
ATOM 1687 C C . ALA A 1 213 ? 1.244 -0.913 0.415 1.00 98.19 213 ALA A C 1
ATOM 1689 O O . ALA A 1 213 ? 2.183 -0.760 -0.369 1.00 98.19 213 ALA A O 1
ATOM 1690 N N . GLN A 1 214 ? 1.381 -0.691 1.725 1.00 98.31 214 GLN A N 1
ATOM 1691 C CA . GLN A 1 214 ? 2.592 -0.160 2.348 1.00 98.31 214 GLN A CA 1
ATOM 1692 C C . GLN A 1 214 ? 3.802 -1.085 2.174 1.00 98.31 214 GLN A C 1
ATOM 1694 O O . GLN A 1 214 ? 4.869 -0.597 1.814 1.00 98.31 214 GLN A O 1
ATOM 1699 N N . THR A 1 215 ? 3.666 -2.397 2.406 1.00 98.12 215 THR A N 1
ATOM 1700 C CA . THR A 1 215 ? 4.796 -3.337 2.263 1.00 98.12 215 THR A CA 1
ATOM 1701 C C . THR A 1 215 ? 5.287 -3.418 0.821 1.00 98.12 215 THR A C 1
ATOM 1703 O O . THR A 1 215 ? 6.491 -3.416 0.584 1.00 98.12 215 THR A O 1
ATOM 1706 N N . GLN A 1 216 ? 4.373 -3.419 -0.152 1.00 97.50 216 GLN A N 1
ATOM 1707 C CA . GLN A 1 216 ? 4.737 -3.401 -1.569 1.00 97.50 216 GLN A CA 1
ATOM 1708 C C . GLN A 1 216 ? 5.404 -2.078 -1.975 1.00 97.50 216 GLN A C 1
ATOM 1710 O O . GLN A 1 216 ? 6.401 -2.089 -2.694 1.00 97.50 216 GLN A O 1
ATOM 1715 N N . SER A 1 217 ? 4.895 -0.946 -1.477 1.00 97.75 217 SER A N 1
ATOM 1716 C CA . SER A 1 217 ? 5.493 0.375 -1.723 1.00 97.75 217 SER A CA 1
ATOM 1717 C C . SER A 1 217 ? 6.909 0.446 -1.167 1.00 97.75 217 SER A C 1
ATOM 1719 O O . SER A 1 217 ? 7.829 0.889 -1.844 1.00 97.75 217 SER A O 1
ATOM 1721 N N . GLU A 1 218 ? 7.098 -0.034 0.060 1.00 97.25 218 GLU A N 1
ATOM 1722 C CA . GLU A 1 218 ? 8.397 -0.041 0.715 1.00 97.25 218 GLU A CA 1
ATOM 1723 C C . GLU A 1 218 ? 9.399 -0.952 -0.004 1.00 97.25 218 GLU A C 1
ATOM 1725 O O . GLU A 1 218 ? 10.546 -0.553 -0.179 1.00 97.25 218 GLU A O 1
ATOM 1730 N N . TYR A 1 219 ? 8.975 -2.124 -0.487 1.00 96.44 219 TYR A N 1
ATOM 1731 C CA . TYR A 1 219 ? 9.815 -2.979 -1.330 1.00 96.44 219 TYR A CA 1
ATOM 1732 C C . TYR A 1 219 ? 10.341 -2.232 -2.567 1.00 96.44 219 TYR A C 1
ATOM 1734 O O . TYR A 1 219 ? 11.552 -2.200 -2.782 1.00 96.44 219 TYR A O 1
ATOM 1742 N N . LEU A 1 220 ? 9.461 -1.568 -3.326 1.00 95.56 220 LEU A N 1
ATOM 1743 C CA . LEU A 1 220 ? 9.865 -0.820 -4.523 1.00 95.56 220 LEU A CA 1
ATOM 1744 C C . LEU A 1 220 ? 10.757 0.377 -4.195 1.00 95.56 220 LEU A C 1
ATOM 1746 O O . LEU A 1 220 ? 11.751 0.620 -4.875 1.00 95.56 220 LEU A O 1
ATOM 1750 N N . ILE A 1 221 ? 10.438 1.117 -3.135 1.00 95.06 221 ILE A N 1
ATOM 1751 C CA . ILE A 1 221 ? 11.263 2.246 -2.703 1.00 95.06 221 ILE A CA 1
ATOM 1752 C C . ILE A 1 221 ? 12.671 1.754 -2.345 1.00 95.06 221 ILE A C 1
ATOM 1754 O O . ILE A 1 221 ? 13.649 2.333 -2.811 1.00 95.06 221 ILE A O 1
ATOM 1758 N N . ASN A 1 222 ? 12.798 0.658 -1.595 1.00 94.19 222 ASN A N 1
ATOM 1759 C CA . ASN A 1 222 ? 14.106 0.098 -1.247 1.00 94.19 222 ASN A CA 1
ATOM 1760 C C . ASN A 1 222 ? 14.882 -0.383 -2.476 1.00 94.19 222 ASN A C 1
ATOM 1762 O O . ASN A 1 222 ? 16.064 -0.071 -2.590 1.00 94.19 222 ASN A O 1
ATOM 1766 N N . GLN A 1 223 ? 14.218 -1.041 -3.429 1.00 93.38 223 GLN A N 1
ATOM 1767 C CA . GLN A 1 223 ? 14.849 -1.438 -4.688 1.00 93.38 223 GLN A CA 1
ATOM 1768 C C . GLN A 1 223 ? 15.390 -0.223 -5.466 1.00 93.38 223 GLN A C 1
ATOM 1770 O O . GLN A 1 223 ? 16.492 -0.266 -6.018 1.00 93.38 223 GLN A O 1
ATOM 1775 N N . ALA A 1 224 ? 14.652 0.894 -5.469 1.00 93.25 224 ALA A N 1
ATOM 1776 C CA . ALA A 1 224 ? 15.139 2.142 -6.049 1.00 93.25 224 ALA A CA 1
ATOM 1777 C C . ALA A 1 224 ? 16.372 2.677 -5.298 1.00 93.25 224 ALA A C 1
ATOM 1779 O O . ALA A 1 224 ? 17.346 3.058 -5.947 1.00 93.25 224 ALA A O 1
ATOM 1780 N N . TYR A 1 225 ? 16.369 2.660 -3.957 1.00 91.19 225 TYR A N 1
ATOM 1781 C CA . TYR A 1 225 ? 17.500 3.092 -3.116 1.00 91.19 225 TYR A CA 1
ATOM 1782 C C . TYR A 1 225 ? 18.767 2.249 -3.304 1.00 91.19 225 TYR A C 1
ATOM 1784 O O . TYR A 1 225 ? 19.866 2.806 -3.353 1.00 91.19 225 TYR A O 1
ATOM 1792 N N . GLU A 1 226 ? 18.629 0.931 -3.439 1.00 91.06 226 GLU A N 1
ATOM 1793 C CA . GLU A 1 226 ? 19.735 0.021 -3.778 1.00 91.06 226 GLU A CA 1
ATOM 1794 C C . GLU A 1 226 ? 20.286 0.326 -5.185 1.00 91.06 226 GLU A C 1
ATOM 1796 O O . GLU A 1 226 ? 21.475 0.151 -5.471 1.00 91.06 226 GLU A O 1
ATOM 1801 N N . GLY A 1 227 ? 19.435 0.917 -6.028 1.00 86.12 227 GLY A N 1
ATOM 1802 C CA . GLY A 1 227 ? 19.737 1.367 -7.376 1.00 86.12 227 GLY A CA 1
ATOM 1803 C C . GLY A 1 227 ? 19.970 0.213 -8.336 1.00 86.12 227 GLY A C 1
ATOM 1804 O O . GLY A 1 227 ? 20.766 0.357 -9.264 1.00 86.12 227 GLY A O 1
ATOM 1805 N N . ASP A 1 228 ? 19.243 -0.876 -8.094 1.00 85.00 228 ASP A N 1
ATOM 1806 C CA . ASP A 1 228 ? 19.054 -2.017 -8.985 1.00 85.00 228 ASP A CA 1
ATOM 1807 C C . ASP A 1 228 ? 17.550 -2.187 -9.320 1.00 85.00 228 ASP A C 1
ATOM 1809 O O . ASP A 1 228 ? 16.919 -3.197 -8.979 1.00 85.00 228 ASP A O 1
ATOM 1813 N N . PRO A 1 229 ? 16.894 -1.159 -9.909 1.00 85.81 229 PRO A N 1
ATOM 1814 C CA . PRO A 1 229 ? 15.512 -1.294 -10.339 1.00 85.81 229 PRO A CA 1
ATOM 1815 C C . PRO A 1 229 ? 15.432 -2.315 -11.477 1.00 85.81 229 PRO A C 1
ATOM 1817 O O . PRO A 1 229 ? 16.083 -2.176 -12.512 1.00 85.81 229 PRO A O 1
ATOM 1820 N N . SER A 1 230 ? 14.593 -3.334 -11.295 1.00 86.56 230 SER A N 1
ATOM 1821 C CA . SER A 1 230 ? 14.289 -4.315 -12.338 1.00 86.56 230 SER A CA 1
ATOM 1822 C C . SER A 1 230 ? 13.753 -3.616 -13.600 1.00 86.56 230 SER A C 1
ATOM 1824 O O . SER A 1 230 ? 13.084 -2.587 -13.480 1.00 86.56 230 SER A O 1
ATOM 1826 N N . PRO A 1 231 ? 13.943 -4.173 -14.812 1.00 87.44 231 PRO A N 1
ATOM 1827 C CA . PRO A 1 231 ? 13.340 -3.624 -16.030 1.00 87.44 231 PRO A CA 1
ATOM 1828 C C . PRO A 1 231 ? 11.818 -3.417 -15.935 1.00 87.44 231 PRO A C 1
ATOM 1830 O O . PRO A 1 231 ? 11.284 -2.510 -16.565 1.00 87.44 231 PRO A O 1
ATOM 1833 N N . SER A 1 232 ? 11.125 -4.210 -15.108 1.00 89.81 232 SER A N 1
ATOM 1834 C CA . SER A 1 232 ? 9.684 -4.098 -14.850 1.00 89.81 232 SER A CA 1
ATOM 1835 C C . SER A 1 232 ? 9.311 -3.118 -13.729 1.00 89.81 232 SER A C 1
ATOM 1837 O O . SER A 1 232 ? 8.161 -3.105 -13.298 1.00 89.81 232 SER A O 1
ATOM 1839 N N . PHE A 1 233 ? 10.241 -2.311 -13.208 1.00 91.88 233 PHE A N 1
ATOM 1840 C CA . PHE A 1 233 ? 9.992 -1.442 -12.050 1.00 91.88 233 PHE A CA 1
ATOM 1841 C C . PHE A 1 233 ? 8.844 -0.450 -12.280 1.00 91.88 233 PHE A C 1
ATOM 1843 O O . PHE A 1 233 ? 8.020 -0.221 -11.392 1.00 91.88 233 PHE A O 1
ATOM 1850 N N . ALA A 1 234 ? 8.776 0.151 -13.473 1.00 91.00 234 ALA A N 1
ATOM 1851 C CA . ALA A 1 234 ? 7.714 1.097 -13.812 1.00 91.00 234 ALA A CA 1
ATOM 1852 C C . ALA A 1 234 ? 6.336 0.414 -13.782 1.00 91.00 234 ALA A C 1
ATOM 1854 O O . ALA A 1 234 ? 5.412 0.924 -13.147 1.00 91.00 234 ALA A O 1
ATOM 1855 N N . ASP A 1 235 ? 6.228 -0.778 -14.371 1.00 91.38 235 ASP A N 1
ATOM 1856 C CA . ASP A 1 235 ? 4.995 -1.571 -14.376 1.00 91.38 235 ASP A CA 1
ATOM 1857 C C . ASP A 1 235 ? 4.620 -2.041 -12.966 1.00 91.38 235 ASP A C 1
ATOM 1859 O O . ASP A 1 235 ? 3.469 -1.925 -12.548 1.00 91.38 235 ASP A O 1
ATOM 1863 N N . GLN A 1 236 ? 5.598 -2.497 -12.178 1.00 94.12 236 GLN A N 1
ATOM 1864 C CA . GLN A 1 236 ? 5.394 -2.849 -10.772 1.00 94.12 236 GLN A CA 1
ATOM 1865 C C . GLN A 1 236 ? 4.894 -1.654 -9.957 1.00 94.12 236 GLN A C 1
ATOM 1867 O O . GLN A 1 236 ? 4.009 -1.812 -9.118 1.00 94.12 236 GLN A O 1
ATOM 1872 N N . THR A 1 237 ? 5.409 -0.451 -10.220 1.00 94.88 237 THR A N 1
ATOM 1873 C CA . THR A 1 237 ? 4.939 0.770 -9.555 1.00 94.88 237 THR A CA 1
ATOM 1874 C C . THR A 1 237 ? 3.463 1.021 -9.857 1.00 94.88 237 THR A C 1
ATOM 1876 O O . THR A 1 237 ? 2.710 1.351 -8.941 1.00 94.88 237 THR A O 1
ATOM 1879 N N . LEU A 1 238 ? 3.018 0.812 -11.102 1.00 93.38 238 LEU A N 1
ATOM 1880 C CA . LEU A 1 238 ? 1.599 0.916 -11.464 1.00 93.38 238 LEU A CA 1
ATOM 1881 C C . LEU A 1 238 ? 0.742 -0.112 -10.715 1.00 93.38 238 LEU A C 1
ATOM 1883 O O . LEU A 1 238 ? -0.313 0.245 -10.192 1.00 93.38 238 LEU A O 1
ATOM 1887 N N . VAL A 1 239 ? 1.212 -1.356 -10.594 1.00 94.25 239 VAL A N 1
ATOM 1888 C CA . VAL A 1 239 ? 0.517 -2.399 -9.818 1.00 94.25 239 VAL A CA 1
ATOM 1889 C C . VAL A 1 239 ? 0.385 -1.997 -8.346 1.00 94.25 239 VAL A C 1
ATOM 1891 O O . VAL A 1 239 ? -0.687 -2.132 -7.760 1.00 94.25 239 VAL A O 1
ATOM 1894 N N . VAL A 1 240 ? 1.438 -1.448 -7.735 1.00 96.44 240 VAL A N 1
ATOM 1895 C CA . VAL A 1 240 ? 1.371 -0.999 -6.334 1.00 96.44 240 VAL A CA 1
ATOM 1896 C C . VAL A 1 240 ? 0.429 0.192 -6.159 1.00 96.44 240 VAL A C 1
ATOM 1898 O O . VAL A 1 240 ? -0.291 0.249 -5.160 1.00 96.44 240 VAL A O 1
ATOM 1901 N N . ARG A 1 241 ? 0.361 1.113 -7.130 1.00 96.00 241 ARG A N 1
ATOM 1902 C CA . ARG A 1 241 ? -0.647 2.189 -7.118 1.00 96.00 241 ARG A CA 1
ATOM 1903 C C . ARG A 1 241 ? -2.071 1.625 -7.147 1.00 96.00 241 ARG A C 1
ATOM 1905 O O . ARG A 1 241 ? -2.896 2.060 -6.352 1.00 96.00 241 ARG A O 1
ATOM 1912 N N . GLN A 1 242 ? -2.336 0.592 -7.947 1.00 94.56 242 GLN A N 1
ATOM 1913 C CA . GLN A 1 242 ? -3.640 -0.091 -7.944 1.00 94.56 242 GLN A CA 1
ATOM 1914 C C . GLN A 1 242 ? -3.958 -0.746 -6.589 1.00 94.56 242 GLN A C 1
ATOM 1916 O O . GLN A 1 242 ? -5.110 -0.758 -6.154 1.00 94.56 242 GLN A O 1
ATOM 1921 N N . THR A 1 243 ? -2.954 -1.249 -5.861 1.00 95.62 243 THR A N 1
ATOM 1922 C CA . THR A 1 243 ? -3.163 -1.735 -4.485 1.00 95.62 243 THR A CA 1
ATOM 1923 C C . THR A 1 243 ? -3.602 -0.605 -3.542 1.00 95.62 243 THR A C 1
ATOM 1925 O O . THR A 1 243 ? -4.430 -0.835 -2.654 1.00 95.62 243 THR A O 1
ATOM 1928 N N . TRP A 1 244 ? -3.098 0.620 -3.735 1.00 97.56 244 TRP A N 1
ATOM 1929 C CA . TRP A 1 244 ? -3.558 1.795 -2.986 1.00 97.56 244 TRP A CA 1
ATOM 1930 C C . TRP A 1 244 ? -4.991 2.203 -3.331 1.00 97.56 244 TRP A C 1
ATOM 1932 O O . TRP A 1 244 ? -5.690 2.672 -2.434 1.00 97.56 244 TRP A O 1
ATOM 194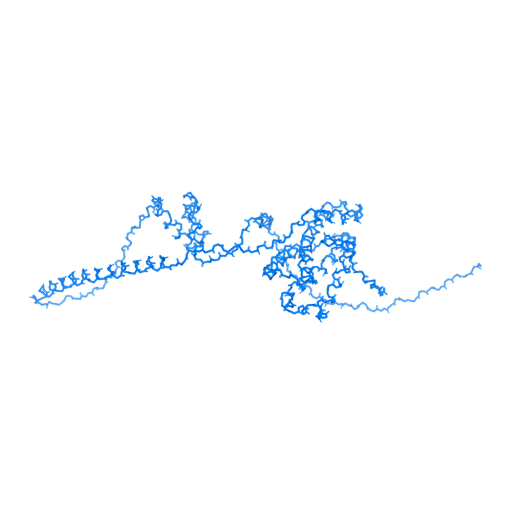2 N N . ASP A 1 245 ? -5.476 1.958 -4.551 1.00 96.81 245 ASP A N 1
ATOM 1943 C CA . ASP A 1 245 ? -6.868 2.255 -4.921 1.00 96.81 245 ASP A CA 1
ATOM 1944 C C . ASP A 1 245 ? -7.870 1.507 -4.038 1.00 96.81 245 ASP A C 1
ATOM 1946 O O . ASP A 1 245 ? -8.851 2.092 -3.578 1.00 96.81 245 ASP A O 1
ATOM 1950 N N . ALA A 1 246 ? -7.592 0.242 -3.710 1.00 95.00 246 ALA A N 1
ATOM 1951 C CA . ALA A 1 246 ? -8.432 -0.530 -2.795 1.00 95.00 246 ALA A CA 1
ATOM 1952 C C . ALA A 1 246 ? -8.482 0.095 -1.387 1.00 95.00 246 ALA A C 1
ATOM 1954 O O . ALA A 1 246 ? -9.534 0.113 -0.742 1.00 95.00 246 ALA A O 1
ATOM 1955 N N . TRP A 1 247 ? -7.356 0.634 -0.905 1.00 97.56 247 TRP A N 1
ATOM 1956 C CA . TRP A 1 247 ? -7.319 1.364 0.362 1.00 97.56 247 TRP A CA 1
ATOM 1957 C C . TRP A 1 247 ? -8.061 2.702 0.259 1.00 97.56 247 TRP A C 1
ATOM 1959 O O . TRP A 1 247 ? -8.865 3.004 1.139 1.00 97.56 247 TRP A O 1
ATOM 1969 N N . ASN A 1 248 ? -7.857 3.464 -0.820 1.00 97.44 248 ASN A N 1
ATOM 1970 C CA . ASN A 1 248 ? -8.517 4.748 -1.062 1.00 97.44 248 ASN A CA 1
ATOM 1971 C C . ASN A 1 248 ? -10.039 4.587 -1.081 1.00 97.44 248 ASN A C 1
ATOM 1973 O O . ASN A 1 248 ? -10.735 5.304 -0.368 1.00 97.44 248 ASN A O 1
ATOM 1977 N N . GLN A 1 249 ? -10.553 3.603 -1.826 1.00 97.31 249 GLN A N 1
ATOM 1978 C CA . GLN A 1 249 ? -11.984 3.292 -1.902 1.00 97.31 249 GLN A CA 1
ATOM 1979 C C . GLN A 1 249 ? -12.582 2.980 -0.527 1.00 97.31 249 GLN A C 1
ATOM 1981 O O . GLN A 1 249 ? -13.679 3.440 -0.208 1.00 97.31 249 GLN A O 1
ATOM 1986 N N . ALA A 1 250 ? -11.861 2.230 0.311 1.00 96.88 250 ALA A N 1
ATOM 1987 C CA . ALA A 1 250 ? -12.287 1.983 1.682 1.00 96.88 250 ALA A CA 1
ATOM 1988 C C . ALA A 1 250 ? -12.186 3.255 2.546 1.00 96.88 250 ALA A C 1
ATOM 1990 O O . ALA A 1 250 ? -13.071 3.532 3.345 1.00 96.88 250 ALA A O 1
ATOM 1991 N N . ALA A 1 251 ? -11.154 4.075 2.371 1.00 96.31 251 ALA A N 1
ATOM 1992 C CA . ALA A 1 251 ? -10.927 5.273 3.176 1.00 96.31 251 ALA A CA 1
ATOM 1993 C C . ALA A 1 251 ? -11.903 6.435 2.890 1.00 96.31 251 ALA A C 1
ATOM 1995 O O . ALA A 1 251 ? -11.961 7.370 3.691 1.00 96.31 251 ALA A O 1
ATOM 1996 N N . VAL A 1 252 ? -12.687 6.383 1.800 1.00 96.00 252 VAL A N 1
ATOM 1997 C CA . VAL A 1 252 ? -13.731 7.386 1.488 1.00 96.00 252 VAL A CA 1
ATOM 1998 C C . VAL A 1 252 ? -14.803 7.456 2.582 1.00 96.00 252 VAL A C 1
ATOM 2000 O O . VAL A 1 252 ? -15.394 8.513 2.816 1.00 96.00 252 VAL A O 1
ATOM 2003 N N . TYR A 1 253 ? -15.073 6.347 3.270 1.00 94.81 253 TYR A N 1
ATOM 2004 C CA . TYR A 1 253 ? -16.117 6.312 4.287 1.00 94.81 253 TYR A CA 1
ATOM 2005 C C . TYR A 1 253 ? -15.701 7.043 5.568 1.00 94.81 253 TYR A C 1
ATOM 2007 O O . TYR A 1 253 ? -14.553 7.015 6.010 1.00 94.81 253 TYR A O 1
ATOM 2015 N N . THR A 1 254 ? -16.681 7.673 6.218 1.00 93.31 254 THR A N 1
ATOM 2016 C CA . THR A 1 254 ? -16.489 8.238 7.557 1.00 93.31 254 THR A CA 1
ATOM 2017 C C . THR A 1 254 ? -16.655 7.145 8.606 1.00 93.31 254 THR A C 1
ATOM 2019 O O . THR A 1 254 ? -17.714 6.523 8.709 1.00 93.31 254 THR A O 1
ATOM 2022 N N . TYR A 1 255 ? -15.622 6.945 9.419 1.00 94.62 255 TYR A N 1
ATOM 2023 C CA . TYR A 1 255 ? -15.610 5.965 10.500 1.00 94.62 255 TYR A CA 1
ATOM 2024 C C . TYR A 1 255 ? -15.719 6.656 11.859 1.00 94.62 255 TYR A C 1
ATOM 2026 O O . TYR A 1 255 ? -15.094 7.686 12.094 1.00 94.62 255 TYR A O 1
ATOM 2034 N N . LYS A 1 256 ? -16.507 6.082 12.772 1.00 96.50 256 LYS A N 1
ATOM 2035 C CA . LYS A 1 256 ? -16.666 6.578 14.150 1.00 96.50 256 LYS A CA 1
ATOM 2036 C C . LYS A 1 256 ? -15.789 5.783 15.116 1.00 96.50 256 LYS A C 1
ATOM 2038 O O . LYS A 1 256 ? -16.285 5.179 16.064 1.00 96.50 256 LYS A O 1
ATOM 2043 N N . PHE A 1 257 ? -14.494 5.717 14.831 1.00 97.69 257 PHE A N 1
ATOM 2044 C CA . PHE A 1 257 ? -13.560 4.983 15.676 1.00 97.69 257 PHE A CA 1
ATOM 2045 C C . PHE A 1 257 ? -13.405 5.632 17.056 1.00 97.69 257 PHE A C 1
ATOM 2047 O O . PHE A 1 257 ? -13.625 6.831 17.224 1.00 97.69 257 PHE A O 1
ATOM 2054 N N . GLY A 1 258 ? -13.031 4.821 18.050 1.00 97.00 258 GLY A N 1
ATOM 2055 C CA . GLY A 1 258 ? -12.555 5.352 19.325 1.00 97.00 258 GLY A CA 1
ATOM 2056 C C . GLY A 1 258 ? -11.227 6.100 19.149 1.00 97.00 258 GLY A C 1
ATOM 2057 O O . GLY A 1 258 ? -10.628 6.026 18.073 1.00 97.00 258 GLY A O 1
ATOM 2058 N N . PRO A 1 259 ? -10.774 6.852 20.163 1.00 97.56 259 PRO A N 1
ATOM 2059 C CA . PRO A 1 259 ? -9.614 7.734 20.043 1.00 97.56 259 PRO A CA 1
ATOM 2060 C C . PRO A 1 259 ? -8.343 7.019 19.556 1.00 97.56 259 PRO A C 1
ATOM 2062 O O . PRO A 1 259 ? -7.687 7.525 18.644 1.00 97.56 259 PRO A O 1
ATOM 2065 N N . GLU A 1 260 ? -8.026 5.827 20.070 1.00 97.06 260 GLU A N 1
ATOM 2066 C CA . GLU A 1 260 ? -6.814 5.087 19.683 1.00 97.06 260 GLU A CA 1
ATOM 2067 C C . GLU A 1 260 ? -6.896 4.542 18.253 1.00 97.06 260 GLU A C 1
ATOM 2069 O O . GLU A 1 260 ? -5.957 4.681 17.459 1.00 97.06 260 GLU A O 1
ATOM 2074 N N . MET A 1 261 ? -8.025 3.929 17.881 1.00 98.06 261 MET A N 1
ATOM 2075 C CA . MET A 1 261 ? -8.245 3.488 16.499 1.00 98.06 261 MET A CA 1
ATOM 2076 C C . MET A 1 261 ? -8.249 4.678 15.524 1.00 98.06 261 MET A C 1
ATOM 2078 O O . MET A 1 261 ? -7.678 4.576 14.435 1.00 98.06 261 MET A O 1
ATOM 2082 N N . GLN A 1 262 ? -8.840 5.813 15.907 1.00 98.00 262 GLN A N 1
ATOM 2083 C CA . GLN A 1 262 ? -8.926 7.013 15.074 1.00 98.00 262 GLN A CA 1
ATOM 2084 C C . GLN A 1 262 ? -7.554 7.657 14.854 1.00 98.00 262 GLN A C 1
ATOM 2086 O O . GLN A 1 262 ? -7.236 8.053 13.728 1.00 98.00 262 GLN A O 1
ATOM 2091 N N . GLU A 1 263 ? -6.717 7.740 15.889 1.00 97.31 263 GLU A N 1
ATOM 2092 C CA . GLU A 1 263 ? -5.356 8.262 15.756 1.00 97.31 263 GLU A CA 1
ATOM 2093 C C . GLU A 1 263 ? -4.540 7.405 14.778 1.00 97.31 263 GLU A C 1
ATOM 2095 O O . GLU A 1 263 ? -3.921 7.919 13.839 1.00 97.31 263 GLU A O 1
ATOM 2100 N N . ARG A 1 264 ? -4.588 6.079 14.942 1.00 97.31 264 ARG A N 1
ATOM 2101 C CA . ARG A 1 264 ? -3.906 5.133 14.045 1.00 97.31 264 ARG A CA 1
ATOM 2102 C C . ARG A 1 264 ? -4.430 5.234 12.618 1.00 97.31 264 ARG A C 1
ATOM 2104 O O . ARG A 1 264 ? -3.631 5.248 11.685 1.00 97.31 264 ARG A O 1
ATOM 2111 N N . TYR A 1 265 ? -5.747 5.333 12.445 1.00 97.94 265 TYR A N 1
ATOM 2112 C CA . TYR A 1 265 ? -6.366 5.540 11.138 1.00 97.94 265 TYR A CA 1
ATOM 2113 C C . TYR A 1 265 ? -5.877 6.829 10.476 1.00 97.94 265 TYR A C 1
ATOM 2115 O O . TYR A 1 265 ? -5.428 6.792 9.334 1.00 97.94 265 TYR A O 1
ATOM 2123 N N . THR A 1 266 ? -5.842 7.933 11.218 1.00 97.50 266 THR A N 1
ATOM 2124 C CA . THR A 1 266 ? -5.341 9.225 10.727 1.00 97.50 266 THR A CA 1
ATOM 2125 C C . THR A 1 266 ? -3.882 9.127 10.264 1.00 97.50 266 THR A C 1
ATOM 2127 O O . THR A 1 266 ? -3.515 9.676 9.225 1.00 97.50 266 THR A O 1
ATOM 2130 N N . ARG A 1 267 ? -3.034 8.391 10.995 1.00 97.44 267 ARG A N 1
ATOM 2131 C CA . ARG A 1 267 ? -1.635 8.145 10.595 1.00 97.44 267 ARG A CA 1
ATOM 2132 C C . ARG A 1 267 ? -1.534 7.288 9.330 1.00 97.44 267 ARG A C 1
ATOM 2134 O O . ARG A 1 267 ? -0.727 7.610 8.458 1.00 97.44 267 ARG A O 1
ATOM 2141 N N . MET A 1 268 ? -2.366 6.249 9.203 1.00 98.31 268 MET A N 1
ATOM 2142 C CA . MET A 1 268 ? -2.457 5.448 7.974 1.00 98.31 268 MET A CA 1
ATOM 2143 C C . MET A 1 268 ? -2.884 6.315 6.783 1.00 98.31 268 MET A C 1
ATOM 2145 O O . MET A 1 268 ? -2.267 6.220 5.728 1.00 98.31 268 MET A O 1
ATOM 2149 N N . GLN A 1 269 ? -3.860 7.214 6.962 1.00 98.12 269 GLN A N 1
ATOM 2150 C CA . GLN A 1 269 ? -4.308 8.119 5.900 1.00 98.12 269 GLN A CA 1
ATOM 2151 C C . GLN A 1 269 ? -3.215 9.076 5.426 1.00 98.12 269 GLN A C 1
ATOM 2153 O O . GLN A 1 269 ? -2.984 9.198 4.224 1.00 98.12 269 GLN A O 1
ATOM 2158 N N . LYS A 1 270 ? -2.507 9.720 6.361 1.00 97.75 270 LYS A N 1
ATOM 2159 C CA . LYS A 1 270 ? -1.372 10.589 6.018 1.00 97.75 270 LYS A CA 1
ATOM 2160 C C . LYS A 1 270 ? -0.292 9.807 5.277 1.00 97.75 270 LYS A C 1
ATOM 2162 O O . LYS A 1 270 ? 0.129 10.219 4.203 1.00 97.75 270 LYS A O 1
ATOM 2167 N N . THR A 1 271 ? 0.090 8.643 5.806 1.00 97.81 271 THR A N 1
ATOM 2168 C CA . THR A 1 271 ? 1.087 7.769 5.172 1.00 97.81 271 THR A CA 1
ATOM 2169 C C . THR A 1 271 ? 0.682 7.408 3.745 1.00 97.81 271 THR A C 1
ATOM 2171 O O . THR A 1 271 ? 1.493 7.547 2.838 1.00 97.81 271 THR A O 1
ATOM 2174 N N . ALA A 1 272 ? -0.568 6.988 3.536 1.00 97.94 272 ALA A N 1
ATOM 2175 C CA . ALA A 1 272 ? -1.084 6.616 2.223 1.00 97.94 272 ALA A CA 1
ATOM 2176 C C . ALA A 1 272 ? -0.987 7.766 1.212 1.00 97.94 272 ALA A C 1
ATOM 2178 O O . ALA A 1 272 ? -0.584 7.545 0.073 1.00 97.94 272 ALA A O 1
ATOM 2179 N N . SER A 1 273 ? -1.306 8.992 1.635 1.00 97.50 273 SER A N 1
ATOM 2180 C CA . SER A 1 273 ? -1.182 10.182 0.788 1.00 97.50 273 SER A CA 1
ATOM 2181 C C . SER A 1 273 ? 0.275 10.462 0.401 1.00 97.50 273 SER A C 1
ATOM 2183 O O . SER A 1 273 ? 0.562 10.645 -0.782 1.00 97.50 273 SER A O 1
ATOM 2185 N N . HIS A 1 274 ? 1.215 10.422 1.355 1.00 97.62 274 HIS A N 1
ATOM 2186 C CA . HIS A 1 274 ? 2.639 10.598 1.044 1.00 97.62 274 HIS A CA 1
ATOM 2187 C C . HIS A 1 274 ? 3.174 9.476 0.142 1.00 97.62 274 HIS A C 1
ATOM 2189 O O . HIS A 1 274 ? 3.927 9.759 -0.786 1.00 97.62 274 HIS A O 1
ATOM 2195 N N . GLN A 1 275 ? 2.759 8.226 0.368 1.00 97.31 275 GLN A N 1
ATOM 2196 C CA . GLN A 1 275 ? 3.181 7.080 -0.439 1.00 97.31 275 GLN A CA 1
ATOM 2197 C C . GLN A 1 275 ? 2.693 7.156 -1.879 1.00 97.31 275 GLN A C 1
ATOM 2199 O O . GLN A 1 275 ? 3.469 6.902 -2.794 1.00 97.31 275 GLN A O 1
ATOM 2204 N N . GLN A 1 276 ? 1.437 7.536 -2.103 1.00 96.25 276 GLN A N 1
ATOM 2205 C CA . GLN A 1 276 ? 0.917 7.711 -3.460 1.00 96.25 276 GLN A CA 1
ATOM 2206 C C . GLN A 1 276 ? 1.706 8.779 -4.219 1.00 96.25 276 GLN A C 1
ATOM 2208 O O . GLN A 1 276 ? 2.102 8.548 -5.357 1.00 96.25 276 GLN A O 1
ATOM 2213 N N . HIS A 1 277 ? 2.037 9.892 -3.560 1.00 96.06 277 HIS A N 1
ATOM 2214 C CA . HIS A 1 277 ? 2.869 10.938 -4.156 1.00 96.06 277 HIS A CA 1
ATOM 2215 C C . HIS A 1 277 ? 4.290 10.451 -4.478 1.00 96.06 277 HIS A C 1
ATOM 2217 O O . HIS A 1 277 ? 4.802 10.710 -5.567 1.00 96.06 277 HIS A O 1
ATOM 2223 N N . ILE A 1 278 ? 4.917 9.703 -3.562 1.00 95.81 278 ILE A N 1
ATOM 2224 C CA . ILE A 1 278 ? 6.222 9.066 -3.800 1.00 95.81 278 ILE A CA 1
ATOM 2225 C C . ILE A 1 278 ? 6.136 8.152 -5.026 1.00 95.81 278 ILE A C 1
ATOM 2227 O O . ILE A 1 278 ? 6.911 8.307 -5.968 1.00 95.81 278 ILE A O 1
ATOM 2231 N N . LEU A 1 279 ? 5.165 7.238 -5.058 1.00 95.88 279 LEU A N 1
ATOM 2232 C CA . LEU A 1 279 ? 4.991 6.295 -6.161 1.00 95.88 279 LEU A CA 1
ATOM 2233 C C . LEU A 1 279 ? 4.693 7.001 -7.485 1.00 95.88 279 LEU A C 1
ATOM 2235 O O . LEU A 1 279 ? 5.121 6.500 -8.523 1.00 95.88 279 LEU A O 1
ATOM 2239 N N . ASP A 1 280 ? 4.000 8.142 -7.467 1.00 95.25 280 ASP A N 1
ATOM 2240 C CA . ASP A 1 280 ? 3.685 8.959 -8.644 1.00 95.25 280 ASP A CA 1
ATOM 2241 C C . ASP A 1 280 ? 4.921 9.510 -9.349 1.00 95.25 280 ASP A C 1
ATOM 2243 O O . ASP A 1 280 ? 5.006 9.485 -10.587 1.00 95.25 280 ASP A O 1
ATOM 2247 N N . ILE A 1 281 ? 5.891 9.958 -8.561 1.00 94.12 281 ILE A N 1
ATOM 2248 C CA . ILE A 1 281 ? 7.084 10.643 -9.049 1.00 94.12 281 ILE A CA 1
ATOM 2249 C C . ILE A 1 281 ? 8.258 9.671 -9.239 1.00 94.12 281 ILE A C 1
ATOM 2251 O O . ILE A 1 281 ? 9.051 9.852 -10.165 1.00 94.12 281 ILE A O 1
ATOM 2255 N N . LEU A 1 282 ? 8.349 8.616 -8.424 1.00 93.38 282 LEU A N 1
ATOM 2256 C CA . LEU A 1 282 ? 9.512 7.727 -8.343 1.00 93.38 282 LEU A CA 1
ATOM 2257 C C . LEU A 1 282 ? 10.001 7.189 -9.703 1.00 93.38 282 LEU A C 1
ATOM 2259 O O . LEU A 1 282 ? 11.190 7.355 -9.975 1.00 93.38 282 LEU A O 1
ATOM 2263 N N . PRO A 1 283 ? 9.153 6.652 -10.610 1.00 91.44 283 PRO A N 1
ATOM 2264 C CA . PRO A 1 283 ? 9.620 6.161 -11.911 1.00 91.44 283 PRO A CA 1
ATOM 2265 C C . PRO A 1 283 ? 10.319 7.229 -12.762 1.00 91.44 283 PRO A C 1
ATOM 2267 O O . PRO A 1 283 ? 11.248 6.915 -13.501 1.00 91.44 283 PRO A O 1
ATOM 2270 N N . LYS A 1 284 ? 9.901 8.497 -12.643 1.00 91.31 284 LYS A N 1
ATOM 2271 C CA . LYS A 1 284 ? 10.484 9.622 -13.393 1.00 91.31 284 LYS A CA 1
ATOM 2272 C C . LYS A 1 284 ? 11.868 10.006 -12.870 1.00 91.31 284 LYS A C 1
ATOM 2274 O O . LYS A 1 284 ? 12.679 10.511 -13.634 1.00 91.31 284 LYS A O 1
ATOM 2279 N N . LEU A 1 285 ? 12.122 9.759 -11.585 1.00 89.94 285 LEU A N 1
ATOM 2280 C CA . LEU A 1 285 ? 13.356 10.120 -10.888 1.00 89.94 285 LEU A CA 1
ATOM 2281 C C . LEU A 1 285 ? 14.354 8.956 -10.761 1.00 89.94 285 LEU A C 1
ATOM 2283 O O . LEU A 1 285 ? 15.413 9.117 -10.149 1.00 89.94 285 LEU A O 1
ATOM 2287 N N . LEU A 1 286 ? 14.035 7.783 -11.316 1.00 89.25 286 LEU A N 1
ATOM 2288 C CA . LEU A 1 286 ? 14.949 6.640 -11.348 1.00 89.25 286 LEU A CA 1
ATOM 2289 C C . LEU A 1 286 ? 16.242 6.895 -12.140 1.00 89.25 286 LEU A C 1
ATOM 2291 O O . LEU A 1 286 ? 17.305 6.506 -11.641 1.00 89.25 286 LEU A O 1
ATOM 2295 N N . PRO A 1 287 ? 16.216 7.520 -13.341 1.00 89.12 287 PRO A N 1
ATOM 2296 C CA . PRO A 1 287 ? 17.438 7.768 -14.096 1.00 89.12 287 PRO A CA 1
ATOM 2297 C C . PRO A 1 287 ? 18.441 8.564 -13.261 1.00 89.12 287 PRO A C 1
ATOM 2299 O O . PRO A 1 287 ? 18.091 9.558 -12.627 1.00 89.12 287 PRO A O 1
ATOM 2302 N N . ASN A 1 288 ? 19.698 8.118 -13.241 1.00 86.75 288 ASN A N 1
ATOM 2303 C CA . ASN A 1 288 ? 20.784 8.741 -12.473 1.00 86.75 288 ASN A CA 1
ATOM 2304 C C . ASN A 1 288 ? 20.516 8.877 -10.960 1.00 86.75 288 ASN A C 1
ATOM 2306 O O . ASN A 1 288 ? 21.178 9.674 -10.297 1.00 86.75 288 ASN A O 1
ATOM 2310 N N . ARG A 1 289 ? 19.562 8.113 -10.403 1.00 86.75 289 ARG A N 1
ATOM 2311 C CA . ARG A 1 289 ? 19.169 8.172 -8.984 1.00 86.75 289 ARG A CA 1
ATOM 2312 C C . ARG A 1 289 ? 18.760 9.583 -8.527 1.00 86.75 289 ARG A C 1
ATOM 2314 O O . ARG A 1 289 ? 19.026 9.971 -7.389 1.00 86.75 289 ARG A O 1
ATOM 2321 N N . GLN A 1 290 ? 18.106 10.352 -9.401 1.00 88.44 290 GLN A N 1
ATOM 2322 C CA . GLN A 1 290 ? 17.657 11.720 -9.101 1.00 88.44 290 GLN A CA 1
ATOM 2323 C C . GLN A 1 290 ? 16.732 11.796 -7.879 1.00 88.44 290 GLN A C 1
ATOM 2325 O O . GLN A 1 290 ? 16.740 12.797 -7.171 1.00 88.44 290 GLN A O 1
ATOM 2330 N N . PHE A 1 291 ? 16.007 10.721 -7.562 1.00 88.69 291 PHE A N 1
ATOM 2331 C CA . PHE A 1 291 ? 15.136 10.650 -6.382 1.00 88.69 291 PHE A CA 1
ATOM 2332 C C . PHE A 1 291 ? 15.878 10.856 -5.046 1.00 88.69 291 PHE A C 1
ATOM 2334 O O . PHE A 1 291 ? 15.253 11.216 -4.053 1.00 88.69 291 PHE A O 1
ATOM 2341 N N . LEU A 1 292 ? 17.201 10.649 -5.005 1.00 88.88 292 LEU A N 1
ATOM 2342 C CA . LEU A 1 292 ? 18.032 10.928 -3.826 1.00 88.88 292 LEU A CA 1
ATOM 2343 C C . LEU A 1 292 ? 18.310 12.421 -3.625 1.00 88.88 292 LEU A C 1
ATOM 2345 O O . LEU A 1 292 ? 18.654 12.829 -2.518 1.00 88.88 292 LEU A O 1
ATOM 2349 N N . GLN A 1 293 ? 18.219 13.201 -4.700 1.00 91.06 293 GLN A N 1
ATOM 2350 C CA . GLN A 1 293 ? 18.510 14.634 -4.730 1.00 91.06 293 GLN A CA 1
ATOM 2351 C C . GLN A 1 293 ? 17.229 15.475 -4.698 1.00 91.06 293 GLN A C 1
ATOM 2353 O O . GLN A 1 293 ? 17.293 16.678 -4.484 1.00 91.06 293 GLN A O 1
ATOM 2358 N N . ASP A 1 294 ? 16.074 14.849 -4.919 1.00 94.75 294 ASP A N 1
ATOM 2359 C CA . ASP A 1 294 ? 14.782 15.515 -4.874 1.00 94.75 294 ASP A CA 1
ATOM 2360 C C . ASP A 1 294 ? 14.355 15.769 -3.416 1.00 94.75 294 ASP A C 1
ATOM 2362 O O . ASP A 1 294 ? 14.094 14.847 -2.630 1.00 94.75 294 ASP A O 1
ATOM 2366 N N . ASP A 1 295 ? 14.318 17.045 -3.032 1.00 94.12 295 ASP A N 1
ATOM 2367 C CA . ASP A 1 295 ? 14.008 17.472 -1.665 1.00 94.12 295 ASP A CA 1
ATOM 2368 C C . ASP A 1 295 ? 12.596 17.054 -1.228 1.00 94.12 295 ASP A C 1
ATOM 2370 O O . ASP A 1 295 ? 12.388 16.690 -0.066 1.00 94.12 295 ASP A O 1
ATOM 2374 N N . ASP A 1 296 ? 11.624 17.056 -2.144 1.00 93.19 296 ASP A N 1
ATOM 2375 C CA . ASP A 1 296 ? 10.242 16.662 -1.856 1.00 93.19 296 ASP A CA 1
ATOM 2376 C C . ASP A 1 296 ? 10.151 15.148 -1.595 1.00 93.19 296 ASP A C 1
ATOM 2378 O O . ASP A 1 296 ? 9.603 14.725 -0.572 1.00 93.19 296 ASP A O 1
ATOM 2382 N N . MET A 1 297 ? 10.785 14.325 -2.432 1.00 93.75 297 MET A N 1
ATOM 2383 C CA . MET A 1 297 ? 10.870 12.872 -2.268 1.00 93.75 297 MET A CA 1
ATOM 2384 C C . MET A 1 297 ? 11.553 12.481 -0.955 1.00 93.75 297 MET A C 1
ATOM 2386 O O . MET A 1 297 ? 11.051 11.639 -0.198 1.00 93.75 297 MET A O 1
ATOM 2390 N N . THR A 1 298 ? 12.696 13.101 -0.652 1.00 93.25 298 THR A N 1
ATOM 2391 C CA . THR A 1 298 ? 13.443 12.806 0.578 1.00 93.25 298 THR A CA 1
ATOM 2392 C C . THR A 1 298 ? 12.690 13.269 1.825 1.00 93.25 298 THR A C 1
ATOM 2394 O O . THR A 1 298 ? 12.701 12.561 2.839 1.00 93.25 298 THR A O 1
ATOM 2397 N N . THR A 1 299 ? 12.002 14.412 1.764 1.00 94.94 299 THR A N 1
ATOM 2398 C CA . THR A 1 299 ? 11.150 14.914 2.853 1.00 94.94 299 THR A CA 1
ATOM 2399 C C . THR A 1 299 ? 9.979 13.975 3.104 1.00 94.94 299 THR A C 1
ATOM 2401 O O . THR A 1 299 ? 9.818 13.489 4.224 1.00 94.94 299 THR A O 1
ATOM 2404 N N . ARG A 1 300 ? 9.228 13.610 2.063 1.00 95.25 300 ARG A N 1
ATOM 2405 C CA . ARG A 1 300 ? 8.084 12.694 2.189 1.00 95.25 300 ARG A CA 1
ATOM 2406 C C . ARG A 1 300 ? 8.491 11.313 2.665 1.00 95.25 300 ARG A C 1
ATOM 2408 O O . ARG A 1 300 ? 7.795 10.722 3.482 1.00 95.25 300 ARG A O 1
ATOM 2415 N N . THR A 1 301 ? 9.633 10.804 2.208 1.00 95.12 301 THR A N 1
ATOM 2416 C CA . THR A 1 301 ? 10.150 9.515 2.684 1.00 95.12 301 THR A CA 1
ATOM 2417 C C . THR A 1 301 ? 10.431 9.564 4.187 1.00 95.12 301 THR A C 1
ATOM 2419 O O . THR A 1 301 ? 10.080 8.627 4.903 1.00 95.12 301 THR A O 1
ATOM 2422 N N . LYS A 1 302 ? 10.996 10.666 4.704 1.00 94.81 302 LYS A N 1
ATOM 2423 C CA . LYS A 1 302 ? 11.185 10.857 6.154 1.00 94.81 302 LYS A CA 1
ATOM 2424 C C . LYS A 1 302 ? 9.849 10.939 6.895 1.00 94.81 302 LYS A C 1
ATOM 2426 O O . LYS A 1 302 ? 9.708 10.299 7.931 1.00 94.81 302 LYS A O 1
ATOM 2431 N N . GLU A 1 303 ? 8.872 11.673 6.363 1.00 95.69 303 GLU A N 1
ATOM 2432 C CA . GLU A 1 303 ? 7.529 11.781 6.954 1.00 95.69 303 GLU A CA 1
ATOM 2433 C C . GLU A 1 303 ? 6.821 10.422 7.008 1.00 95.69 303 GLU A C 1
ATOM 2435 O O . GLU A 1 303 ? 6.253 10.061 8.038 1.00 95.69 303 GLU A O 1
ATOM 2440 N N . VAL A 1 304 ? 6.908 9.627 5.938 1.00 96.81 304 VAL A N 1
ATOM 2441 C CA . VAL A 1 304 ? 6.403 8.247 5.896 1.00 96.81 304 VAL A CA 1
ATOM 2442 C C . VAL A 1 304 ? 7.092 7.388 6.950 1.00 96.81 304 VAL A C 1
ATOM 2444 O O . VAL A 1 304 ? 6.407 6.707 7.711 1.00 96.81 304 VAL A O 1
ATOM 2447 N N . GLN A 1 305 ? 8.426 7.424 7.031 1.00 96.12 305 GLN A N 1
ATOM 2448 C CA . GLN A 1 305 ? 9.167 6.658 8.036 1.00 96.12 305 GLN A CA 1
ATOM 2449 C C . GLN A 1 305 ? 8.753 7.052 9.459 1.00 96.12 305 GLN A C 1
ATOM 2451 O O . GLN A 1 305 ? 8.531 6.171 10.289 1.00 96.12 305 GLN A O 1
ATOM 2456 N N . ASP A 1 306 ? 8.575 8.344 9.734 1.00 95.31 306 ASP A N 1
ATOM 2457 C CA . ASP A 1 306 ? 8.120 8.801 11.044 1.00 95.31 306 ASP A CA 1
ATOM 2458 C C . ASP A 1 306 ? 6.699 8.297 11.347 1.00 95.31 306 ASP A C 1
ATOM 2460 O O . ASP A 1 306 ? 6.490 7.595 12.341 1.00 95.31 306 ASP A O 1
ATOM 2464 N N . LEU A 1 307 ? 5.734 8.560 10.455 1.00 95.94 307 LEU A N 1
ATOM 2465 C CA . LEU A 1 307 ? 4.327 8.169 10.608 1.00 95.94 307 LEU A CA 1
ATOM 2466 C C . LEU A 1 307 ? 4.151 6.655 10.781 1.00 95.94 307 LEU A C 1
ATOM 2468 O O . LEU A 1 307 ? 3.440 6.219 11.694 1.00 95.94 307 LEU A O 1
ATOM 2472 N N . VAL A 1 308 ? 4.808 5.854 9.938 1.00 96.38 308 VAL A N 1
ATOM 2473 C CA . VAL A 1 308 ? 4.765 4.386 10.006 1.00 96.38 308 VAL A CA 1
ATOM 2474 C C . VAL A 1 308 ? 5.496 3.882 11.246 1.00 96.38 308 VAL A C 1
ATOM 2476 O O . VAL A 1 308 ? 4.993 2.974 11.908 1.00 96.38 308 VAL A O 1
ATOM 2479 N N . GLY A 1 309 ? 6.594 4.535 11.639 1.00 95.06 309 GLY A N 1
ATOM 2480 C CA . GLY A 1 309 ? 7.343 4.254 12.864 1.00 95.06 309 GLY A CA 1
ATOM 2481 C C . GLY A 1 309 ? 6.510 4.354 14.148 1.00 95.06 309 GLY A C 1
ATOM 2482 O O . GLY A 1 309 ? 6.798 3.665 15.131 1.00 95.06 309 GLY A O 1
ATOM 2483 N N . TYR A 1 310 ? 5.449 5.172 14.155 1.00 93.88 310 TYR A N 1
ATOM 2484 C CA . TYR A 1 310 ? 4.459 5.197 15.242 1.00 93.88 310 TYR A CA 1
ATOM 2485 C C . TYR A 1 310 ? 3.525 3.977 15.236 1.00 93.88 310 TYR A C 1
ATOM 2487 O O . TYR A 1 310 ? 3.090 3.531 16.303 1.00 93.88 310 TYR A O 1
ATOM 2495 N N . LEU A 1 311 ? 3.202 3.425 14.065 1.00 94.81 311 LEU A N 1
ATOM 2496 C CA . LEU A 1 311 ? 2.341 2.246 13.939 1.00 94.81 311 LEU A CA 1
ATOM 2497 C C . LEU A 1 311 ? 3.119 0.971 14.301 1.00 94.81 311 LEU A C 1
ATOM 2499 O O . LEU A 1 311 ? 2.711 0.221 15.204 1.00 94.81 311 LEU A O 1
ATOM 2503 N N . THR A 1 312 ? 4.272 0.782 13.658 1.00 94.50 312 THR A N 1
ATOM 2504 C CA . THR A 1 312 ? 5.228 -0.297 13.914 1.00 94.50 312 THR A CA 1
ATOM 2505 C C . THR A 1 312 ? 6.660 0.250 13.904 1.00 94.50 312 THR A C 1
ATOM 2507 O O . THR A 1 312 ? 7.026 0.964 12.980 1.00 94.50 312 THR A O 1
ATOM 2510 N N . PRO A 1 313 ? 7.494 -0.034 14.920 1.00 94.19 313 PRO A N 1
ATOM 2511 C CA . PRO A 1 313 ? 8.833 0.550 15.013 1.00 94.19 313 PRO A CA 1
ATOM 2512 C C . PRO A 1 313 ? 9.844 -0.069 14.037 1.00 94.19 313 PRO A C 1
ATOM 2514 O O . PRO A 1 313 ? 10.892 0.530 13.798 1.00 94.19 313 PRO A O 1
ATOM 2517 N N . ILE A 1 314 ? 9.565 -1.269 13.522 1.00 95.88 314 ILE A N 1
ATOM 2518 C CA . ILE A 1 314 ? 10.469 -2.041 12.668 1.00 95.88 314 ILE A CA 1
ATOM 2519 C C . ILE A 1 314 ? 9.781 -2.286 11.331 1.00 95.88 314 ILE A C 1
ATOM 2521 O O . ILE A 1 314 ? 8.631 -2.725 11.296 1.00 95.88 314 ILE A O 1
ATOM 2525 N N . SER A 1 315 ? 10.505 -2.026 10.248 1.00 96.12 315 SER A N 1
ATOM 2526 C CA . SER A 1 315 ? 10.052 -2.286 8.895 1.00 96.12 315 SER A CA 1
ATOM 2527 C C . SER A 1 315 ? 9.714 -3.767 8.710 1.00 96.12 315 SER A C 1
ATOM 2529 O O . SER A 1 315 ? 10.558 -4.631 8.967 1.00 96.12 315 SER A O 1
ATOM 2531 N N . PRO A 1 316 ? 8.508 -4.080 8.210 1.00 94.56 316 PRO A N 1
ATOM 2532 C CA . PRO A 1 316 ? 8.127 -5.437 7.857 1.00 94.56 316 PRO A CA 1
ATOM 2533 C C . PRO A 1 316 ? 8.899 -5.992 6.650 1.00 94.56 316 PRO A C 1
ATOM 2535 O O . PRO A 1 316 ? 8.895 -7.206 6.455 1.00 94.56 316 PRO A O 1
ATOM 2538 N N . VAL A 1 317 ? 9.514 -5.122 5.842 1.00 95.81 317 VAL A N 1
ATOM 2539 C CA . VAL A 1 317 ? 10.189 -5.485 4.588 1.00 95.81 317 VAL A CA 1
ATOM 2540 C C . VAL A 1 317 ? 11.694 -5.609 4.796 1.00 95.81 317 VAL A C 1
ATOM 2542 O O . VAL A 1 317 ? 12.275 -6.621 4.422 1.00 95.81 317 VAL A O 1
ATOM 2545 N N . THR A 1 318 ? 12.322 -4.613 5.423 1.00 94.38 318 THR A N 1
ATOM 2546 C CA . THR A 1 318 ? 13.786 -4.572 5.598 1.00 94.38 318 THR A CA 1
ATOM 2547 C C . THR A 1 318 ? 14.250 -5.097 6.951 1.00 94.38 318 THR A C 1
ATOM 2549 O O . THR A 1 318 ? 15.439 -5.336 7.142 1.00 94.38 318 THR A O 1
ATOM 2552 N N . GLY A 1 319 ? 13.347 -5.217 7.932 1.00 95.44 319 GLY A N 1
ATOM 2553 C CA . GLY A 1 319 ? 13.709 -5.512 9.321 1.00 95.44 319 GLY A CA 1
ATOM 2554 C C . GLY A 1 319 ? 14.448 -4.369 10.031 1.00 95.44 319 GLY A C 1
ATOM 2555 O O . GLY A 1 319 ? 14.838 -4.517 11.190 1.00 95.44 319 GLY A O 1
ATOM 2556 N N . GLN A 1 320 ? 14.636 -3.219 9.377 1.00 95.00 320 GLN A N 1
ATOM 2557 C CA . GLN A 1 320 ? 15.300 -2.058 9.964 1.00 95.00 320 GLN A CA 1
ATOM 2558 C C . GLN A 1 320 ? 14.317 -1.203 10.762 1.00 95.00 320 GLN A C 1
ATOM 2560 O O . GLN A 1 320 ? 13.122 -1.163 10.478 1.00 95.00 320 GLN A O 1
ATOM 2565 N N . ARG A 1 321 ? 14.806 -0.480 11.773 1.00 95.81 321 ARG A N 1
ATOM 2566 C CA . ARG A 1 321 ? 13.967 0.480 12.502 1.00 95.81 321 ARG A CA 1
ATOM 2567 C C . ARG A 1 321 ? 13.653 1.690 11.631 1.00 95.81 321 ARG A C 1
ATOM 2569 O O . ARG A 1 321 ? 14.556 2.251 11.012 1.00 95.81 321 ARG A O 1
ATOM 2576 N N . TYR A 1 322 ? 12.401 2.136 11.658 1.00 94.69 322 TYR A N 1
ATOM 2577 C CA . TYR A 1 322 ? 12.038 3.390 11.008 1.00 94.69 322 TYR A CA 1
ATOM 2578 C C . TYR A 1 322 ? 12.722 4.575 11.693 1.00 94.69 322 TYR A C 1
ATOM 2580 O O . TYR A 1 322 ? 12.838 4.627 12.924 1.00 94.69 322 TYR A O 1
ATOM 2588 N N . ARG A 1 323 ? 13.169 5.546 10.891 1.00 91.94 323 ARG A N 1
ATOM 2589 C CA . ARG A 1 323 ? 13.720 6.800 11.406 1.00 91.94 323 ARG A CA 1
ATOM 2590 C C . ARG A 1 323 ? 12.575 7.621 11.981 1.00 91.94 323 ARG A C 1
ATOM 2592 O O . ARG A 1 323 ? 11.634 7.947 11.272 1.00 91.94 323 ARG A O 1
ATOM 2599 N N . ARG A 1 324 ? 12.667 7.948 13.268 1.00 86.19 324 ARG A N 1
ATOM 2600 C CA . ARG A 1 324 ? 11.684 8.790 13.952 1.00 86.19 324 ARG A CA 1
ATOM 2601 C C . ARG A 1 324 ? 12.298 10.151 14.179 1.00 86.19 324 ARG A C 1
ATOM 2603 O O . ARG A 1 324 ? 13.250 10.288 14.950 1.00 86.19 324 ARG A O 1
ATOM 2610 N N . THR A 1 325 ? 11.762 11.153 13.507 1.00 79.75 325 THR A N 1
ATOM 2611 C CA . THR A 1 325 ? 12.015 12.536 13.884 1.00 79.75 325 THR A CA 1
ATOM 2612 C C . THR A 1 325 ? 11.053 12.840 15.011 1.00 79.75 325 THR A C 1
ATOM 2614 O O . THR A 1 325 ? 9.857 12.956 14.782 1.00 79.75 325 THR A O 1
ATOM 2617 N N . LEU A 1 326 ? 11.561 12.957 16.240 1.00 62.25 326 LEU A N 1
ATOM 2618 C CA . LEU A 1 326 ? 10.781 13.502 17.348 1.00 62.25 326 LEU A CA 1
ATOM 2619 C C . LEU A 1 326 ? 10.470 14.967 17.026 1.00 62.25 326 LEU A C 1
ATOM 2621 O O . LEU A 1 326 ? 11.150 15.880 17.496 1.00 62.25 326 LEU A O 1
ATOM 2625 N N . ILE A 1 327 ? 9.459 15.203 16.195 1.00 54.81 327 ILE A N 1
ATOM 2626 C CA . ILE A 1 327 ? 8.872 16.520 16.052 1.00 54.81 327 ILE A CA 1
ATOM 2627 C C . ILE A 1 327 ? 8.231 16.768 17.409 1.00 54.81 327 ILE A C 1
ATOM 2629 O O . ILE A 1 327 ? 7.190 16.197 17.737 1.00 54.81 327 ILE A O 1
ATOM 2633 N N . LYS A 1 328 ? 8.904 17.562 18.249 1.00 45.66 328 LYS A N 1
ATOM 2634 C CA . LYS A 1 328 ? 8.301 18.123 19.453 1.00 45.66 328 LYS A CA 1
ATOM 2635 C C . LYS A 1 328 ? 7.073 18.891 18.977 1.00 45.66 328 LYS A C 1
ATOM 2637 O O . LYS A 1 328 ? 7.203 20.014 18.497 1.00 45.66 328 LYS A O 1
ATOM 2642 N N . MET A 1 329 ? 5.897 18.268 19.045 1.00 44.06 329 MET A N 1
ATOM 2643 C CA . MET A 1 329 ? 4.643 18.972 18.829 1.00 44.06 329 MET A CA 1
ATOM 2644 C C . MET A 1 329 ? 4.596 20.048 19.904 1.00 44.06 329 MET A C 1
ATOM 2646 O O . MET A 1 329 ? 4.487 19.759 21.095 1.00 44.06 329 MET A O 1
ATOM 2650 N N . LYS A 1 330 ? 4.783 21.295 19.476 1.00 34.75 330 LYS A N 1
ATOM 2651 C CA . LYS A 1 330 ? 4.510 22.465 20.294 1.00 34.75 330 LYS A CA 1
ATOM 2652 C C . LYS A 1 330 ? 3.011 22.375 20.577 1.00 34.75 330 LYS A C 1
ATOM 2654 O O . LYS A 1 330 ? 2.228 22.534 19.646 1.00 34.75 330 LYS A O 1
ATOM 2659 N N . LEU A 1 331 ? 2.629 21.977 21.796 1.00 37.62 331 LEU A N 1
ATOM 2660 C CA . LEU A 1 331 ? 1.238 22.081 22.232 1.00 37.62 331 LEU A CA 1
ATOM 2661 C C . LEU A 1 331 ? 0.840 23.545 22.018 1.00 37.62 331 LEU A C 1
ATOM 2663 O O . LEU A 1 331 ? 1.493 24.436 22.565 1.00 37.62 331 LEU A O 1
ATOM 2667 N N . ILE A 1 332 ? -0.132 23.758 21.134 1.00 35.91 332 ILE A N 1
ATOM 2668 C CA . ILE A 1 332 ? -0.796 25.045 20.933 1.00 35.91 332 ILE A CA 1
ATOM 2669 C C . ILE A 1 332 ? -1.976 25.087 21.889 1.00 35.91 332 ILE A C 1
ATOM 2671 O O . ILE A 1 332 ? -2.701 24.065 21.935 1.00 35.91 332 ILE A O 1
#

pLDDT: mean 75.73, std 22.67, range [30.11, 98.5]

Radius of gyration: 36.34 Å; chains: 1; bounding box: 70×64×141 Å

Secondary structure (DSSP, 8-state):
------------------------------GGGGTHHHHGGG-PPP--TTTHHHHHHHHS-HHHHHHHHH-GGGS-HHHHHHHHHHHHHTT------------------------S-HHHHHHHHHHHHHHHHHHHHHHHHHHHHHHHHHHHHHHHTSPP---------PPPP-HHHHHHHHHHHHHTS-HHHHT-HHHHHHHHHHHHHHHHHHHHHHHHHHHHHHT---TTHHHHHHHHHHHHHHHHHHHTS-----HHHHHHHHHHHHHHHHHHHHHHHHHHHTGGGGGGT-HHHHHHHHHHHHHHHHH-SB-TTT-PBPP---------